Protein AF-A0A7L5ASB4-F1 (afdb_monomer_lite)

Sequence (189 aa):
MGANVTIESPGDRESCGPVPGGGRRIRAQAFPVFIPAHEILSVAHGLRSLFATYEVPFDETWNDLATLLYRPRLKDRSDTEIEDVIGGIVGGRFEVRDKRFVLRPDAEGDSGAQLEAPLVSEGHRKLGMIQVLLANGVLKDQGYLFWDEPEANLNPASIRLLAPLIADLARRGVQVFLATHSLFLLREL

Foldseek 3Di:
DDDDDDDDDDDPDDDDDD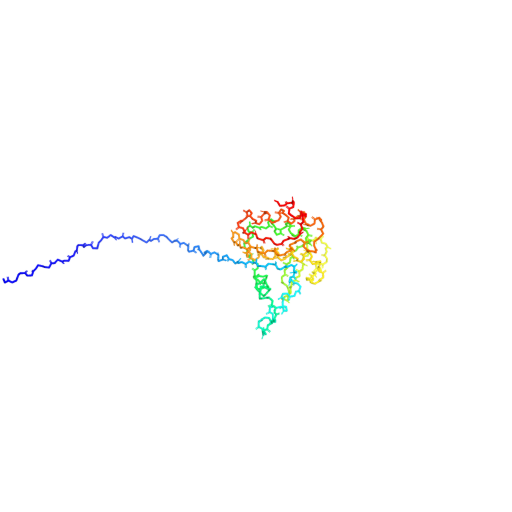DPDPPPPPPPPADAQEAAQFFCLLPLLVVLVDVVPDDDPDDCSSPVLSVLLPQDFDPDPPDCPLLVLLCVVQQAAWDADPNHIWGQGPDDPPPSDIHTPVRGQRLSSLSNSVSSNVRSCSLAQEYEYEYEANVPSDDPVVLLVVLVSVVVSVVSHYHYHYHHPDPSNVVND

pLDDT: mean 79.98, std 19.8, range [31.77, 96.19]

Structure (mmCIF, N/CA/C/O backbone):
data_AF-A0A7L5ASB4-F1
#
_entry.id   AF-A0A7L5ASB4-F1
#
loop_
_atom_site.group_PDB
_atom_site.id
_atom_site.type_symbol
_atom_site.label_atom_id
_atom_site.label_alt_id
_atom_site.label_comp_id
_atom_site.label_asym_id
_atom_site.label_entity_id
_atom_site.label_seq_id
_atom_site.pdbx_PDB_ins_code
_atom_site.Cartn_x
_atom_site.Cartn_y
_atom_site.Cartn_z
_atom_site.occupancy
_atom_site.B_iso_or_equiv
_atom_site.auth_seq_id
_atom_site.auth_comp_id
_atom_site.auth_asym_id
_atom_site.auth_atom_id
_atom_site.pdbx_PDB_model_num
ATOM 1 N N . MET A 1 1 ? -52.201 -68.444 -22.100 1.00 38.72 1 MET A N 1
ATOM 2 C CA . MET A 1 1 ? -51.475 -68.187 -23.364 1.00 38.72 1 MET A CA 1
ATOM 3 C C . MET A 1 1 ? -51.486 -66.684 -23.587 1.00 38.72 1 MET A C 1
ATOM 5 O O . MET A 1 1 ? -52.553 -66.098 -23.497 1.00 38.72 1 MET A O 1
ATOM 9 N N . GLY A 1 2 ? -50.299 -66.077 -23.664 1.00 36.78 2 GLY A N 1
ATOM 10 C CA . GLY A 1 2 ? -50.053 -64.660 -23.367 1.00 36.78 2 GLY A CA 1
ATOM 11 C C . GLY A 1 2 ? -50.748 -63.659 -24.290 1.00 36.78 2 GLY A C 1
ATOM 12 O O . GLY A 1 2 ? -50.682 -63.781 -25.509 1.00 36.78 2 GLY A O 1
ATOM 13 N N . ALA A 1 3 ? -51.359 -62.646 -23.675 1.00 36.06 3 ALA A N 1
ATOM 14 C CA . ALA A 1 3 ? -51.776 -61.409 -24.316 1.00 36.06 3 ALA A CA 1
ATOM 15 C C . ALA A 1 3 ? -50.771 -60.316 -23.917 1.00 36.06 3 ALA A C 1
ATOM 17 O O . ALA A 1 3 ? -50.638 -59.998 -22.737 1.00 36.06 3 ALA A O 1
ATOM 18 N N . ASN A 1 4 ? -50.038 -59.789 -24.900 1.00 33.84 4 ASN A N 1
ATOM 19 C CA . ASN A 1 4 ? -49.170 -58.624 -24.739 1.00 33.84 4 ASN A CA 1
ATOM 20 C C . ASN A 1 4 ? -50.034 -57.369 -24.568 1.00 33.84 4 ASN A C 1
ATOM 22 O O . ASN A 1 4 ? -50.782 -57.009 -25.476 1.00 33.84 4 ASN A O 1
ATOM 26 N N . VAL A 1 5 ? -49.899 -56.699 -23.425 1.00 36.84 5 VAL A N 1
ATOM 27 C CA . VAL A 1 5 ? -50.416 -55.347 -23.186 1.00 36.84 5 VAL A CA 1
ATOM 28 C C . VAL A 1 5 ? -49.215 -54.416 -23.063 1.00 36.84 5 VAL A C 1
ATOM 30 O O . VAL A 1 5 ? -48.433 -54.508 -22.121 1.00 36.84 5 VAL A O 1
ATOM 33 N N . THR A 1 6 ? -49.063 -53.551 -24.062 1.00 34.59 6 THR A N 1
ATOM 34 C CA . THR A 1 6 ? -48.090 -52.459 -24.111 1.00 34.59 6 THR A CA 1
ATOM 35 C C . THR A 1 6 ? -48.553 -51.328 -23.194 1.00 34.59 6 THR A C 1
ATOM 37 O O . THR A 1 6 ? -49.675 -50.845 -23.337 1.00 34.59 6 THR A O 1
ATOM 40 N N . ILE A 1 7 ? -47.690 -50.892 -22.276 1.00 34.72 7 ILE A N 1
ATOM 41 C CA . ILE A 1 7 ? -47.851 -49.655 -21.504 1.00 34.72 7 ILE A CA 1
ATOM 42 C C . ILE A 1 7 ? -46.594 -48.818 -21.732 1.00 34.72 7 ILE A C 1
ATOM 44 O O . ILE A 1 7 ? -45.537 -49.197 -21.242 1.00 34.72 7 ILE A O 1
ATOM 48 N N . GLU A 1 8 ? -46.716 -47.685 -22.427 1.00 34.19 8 GLU A N 1
ATOM 49 C CA . GLU A 1 8 ? -45.805 -46.544 -22.275 1.00 34.19 8 GLU A CA 1
ATOM 50 C C . GLU A 1 8 ? -46.591 -45.223 -22.319 1.00 34.19 8 GLU A C 1
ATOM 52 O O . GLU A 1 8 ? -47.621 -45.098 -22.982 1.00 34.19 8 GLU A O 1
ATOM 57 N N . SER A 1 9 ? -46.108 -44.300 -21.488 1.00 35.00 9 SER A N 1
ATOM 58 C CA . SER A 1 9 ? -46.780 -43.160 -20.858 1.00 35.00 9 SER A CA 1
ATOM 59 C C . SER A 1 9 ? -47.123 -41.972 -21.773 1.00 35.00 9 SER A C 1
ATOM 61 O O . SER A 1 9 ? -46.566 -41.833 -22.861 1.00 35.00 9 SER A O 1
ATOM 63 N N . PRO A 1 10 ? -48.014 -41.066 -21.318 1.00 35.62 10 PRO A N 1
ATOM 64 C CA . PRO A 1 10 ? -48.526 -39.968 -22.120 1.00 35.62 10 PRO A CA 1
ATOM 65 C C . PRO A 1 10 ? -47.626 -38.723 -22.092 1.00 35.62 10 PRO A C 1
ATOM 67 O O . PRO A 1 10 ? -47.328 -38.186 -21.032 1.00 35.62 10 PRO A O 1
ATOM 70 N N . GLY A 1 11 ? -47.339 -38.207 -23.290 1.00 34.75 11 GLY A N 1
ATOM 71 C CA . GLY A 1 11 ? -47.614 -36.809 -23.635 1.00 34.75 11 GLY A CA 1
ATOM 72 C C . GLY A 1 11 ? -46.624 -35.736 -23.181 1.00 34.75 11 GLY A C 1
ATOM 73 O O . GLY A 1 11 ? -46.952 -34.925 -22.322 1.00 34.75 11 GLY A O 1
ATOM 74 N N . ASP A 1 12 ? -45.503 -35.612 -23.892 1.00 37.12 12 ASP A N 1
ATOM 75 C CA . ASP A 1 12 ? -44.717 -34.375 -23.960 1.00 37.12 12 ASP A CA 1
ATOM 76 C C . ASP A 1 12 ? -45.488 -33.289 -24.725 1.00 37.12 12 ASP A C 1
ATOM 78 O O . ASP A 1 12 ? -45.449 -33.263 -25.958 1.00 37.12 12 ASP A O 1
ATOM 82 N N . ARG A 1 13 ? -46.174 -32.377 -24.021 1.00 41.66 13 ARG A N 1
ATOM 83 C CA . ARG A 1 13 ? -46.520 -31.030 -24.523 1.00 41.66 13 ARG A CA 1
ATOM 84 C C . ARG A 1 13 ? -46.688 -30.027 -23.381 1.00 41.66 13 ARG A C 1
ATOM 86 O O . ARG A 1 13 ? -47.808 -29.678 -23.037 1.00 41.66 13 ARG A O 1
ATOM 93 N N . GLU A 1 14 ? -45.582 -29.467 -22.901 1.00 36.84 14 GLU A N 1
ATOM 94 C CA . GLU A 1 14 ? -45.576 -28.088 -22.402 1.00 36.84 14 GLU A CA 1
ATOM 95 C C . GLU A 1 14 ? -44.374 -27.338 -22.984 1.00 36.84 14 GLU A C 1
ATOM 97 O O . GLU A 1 14 ? -43.208 -27.622 -22.720 1.00 36.84 14 GLU A O 1
ATOM 102 N N . SER A 1 15 ? -44.692 -26.386 -23.857 1.00 32.53 15 SER A N 1
ATOM 103 C CA . SER A 1 15 ? -43.774 -25.442 -24.472 1.00 32.53 15 SER A CA 1
ATOM 104 C C . SER A 1 15 ? -43.293 -24.424 -23.436 1.00 32.53 15 SER A C 1
ATOM 106 O O . SER A 1 15 ? -44.026 -23.494 -23.097 1.00 32.53 15 SER A O 1
ATOM 108 N N . CYS A 1 16 ? -42.056 -24.558 -22.962 1.00 31.77 16 CYS A N 1
ATOM 109 C CA . CYS A 1 16 ? -41.395 -23.493 -22.213 1.00 31.77 16 CYS A CA 1
ATOM 110 C C . CYS A 1 16 ? -40.742 -22.522 -23.211 1.00 31.77 16 CYS A C 1
ATOM 112 O O . CYS A 1 16 ? -39.847 -22.901 -23.968 1.00 31.77 16 CYS A O 1
ATOM 114 N N . GLY A 1 17 ? -41.256 -21.290 -23.270 1.00 37.25 17 GLY A N 1
ATOM 115 C CA . GLY A 1 17 ? -40.737 -20.215 -24.118 1.00 37.25 17 GLY A CA 1
ATOM 116 C C . GLY A 1 17 ? -39.303 -19.794 -23.754 1.00 37.25 17 GLY A C 1
ATOM 117 O O . GLY A 1 17 ? -38.757 -20.233 -22.741 1.00 37.25 17 GLY A O 1
ATOM 118 N N . PRO A 1 18 ? -38.663 -18.943 -24.576 1.00 37.53 18 PRO A N 1
ATOM 119 C CA . PRO A 1 18 ? -37.270 -18.563 -24.381 1.00 37.53 18 PRO A CA 1
ATOM 120 C C . PRO A 1 18 ? -37.089 -17.834 -23.045 1.00 37.53 18 PRO A C 1
ATOM 122 O O . PRO A 1 18 ? -37.732 -16.820 -22.774 1.00 37.53 18 PRO A O 1
ATOM 125 N N . VAL A 1 19 ? -36.190 -18.366 -22.217 1.00 54.09 19 VAL A N 1
ATOM 126 C CA . VAL A 1 19 ? -35.768 -17.762 -20.950 1.00 54.09 19 VAL A CA 1
ATOM 127 C C . VAL A 1 19 ? -35.160 -16.386 -21.258 1.00 54.09 19 VAL A C 1
ATOM 129 O O . VAL A 1 19 ? -34.220 -16.316 -22.057 1.00 54.09 19 VAL A O 1
ATOM 132 N N . PRO A 1 20 ? -35.665 -15.279 -20.679 1.00 40.28 20 PRO A N 1
ATOM 133 C CA . PRO A 1 20 ? -35.101 -13.963 -20.935 1.00 40.28 20 PRO A CA 1
ATOM 134 C C . PRO A 1 20 ? -33.662 -13.924 -20.419 1.00 40.28 20 PRO A C 1
ATOM 136 O O . PRO A 1 20 ? -33.365 -14.407 -19.325 1.00 40.28 20 PRO A O 1
ATOM 139 N N . GLY A 1 21 ? -32.772 -13.383 -21.255 1.00 45.53 21 GLY A N 1
ATOM 140 C CA . GLY A 1 21 ? -31.324 -13.383 -21.087 1.00 45.53 21 GLY A CA 1
ATOM 141 C C . GLY A 1 21 ? -30.871 -12.954 -19.696 1.00 45.53 21 GLY A C 1
ATOM 142 O O . GLY A 1 21 ? -30.723 -11.768 -19.406 1.00 45.53 21 GLY A O 1
ATOM 143 N N . GLY A 1 22 ? -30.579 -13.944 -18.856 1.00 36.03 22 GLY A N 1
ATOM 144 C CA . GLY A 1 22 ? -29.777 -13.771 -17.661 1.00 36.03 22 GLY A CA 1
ATOM 145 C C . GLY A 1 22 ? -28.355 -13.461 -18.096 1.00 36.03 22 GLY A C 1
ATOM 146 O O . GLY A 1 22 ? -27.584 -14.370 -18.404 1.00 36.03 22 GLY A O 1
ATOM 147 N N . GLY A 1 23 ? -28.011 -12.172 -18.147 1.00 37.47 23 GLY A N 1
ATOM 148 C CA . GLY A 1 23 ? -26.624 -11.740 -18.225 1.00 37.47 23 GLY A CA 1
ATOM 149 C C . GLY A 1 23 ? -25.850 -12.491 -17.151 1.00 37.47 23 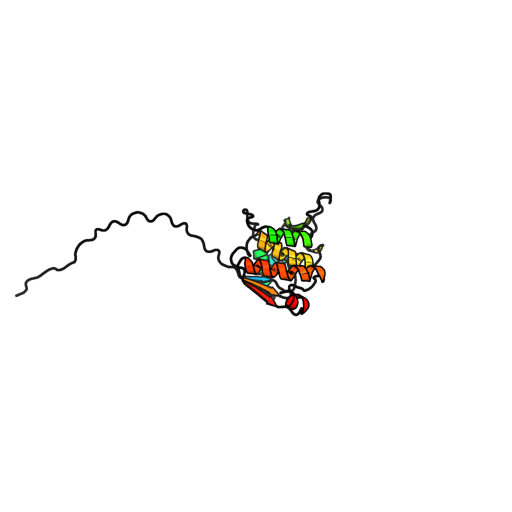GLY A C 1
ATOM 150 O O . GLY A 1 23 ? -26.132 -12.351 -15.961 1.00 37.47 23 GLY A O 1
ATOM 151 N N . ARG A 1 24 ? -24.925 -13.353 -17.579 1.00 35.75 24 ARG A N 1
ATOM 152 C CA . ARG A 1 24 ? -24.021 -14.080 -16.695 1.00 35.75 24 ARG A CA 1
ATOM 153 C C . ARG A 1 24 ? -23.236 -13.012 -15.939 1.00 35.75 24 ARG A C 1
ATOM 155 O O . ARG A 1 24 ? -22.250 -12.503 -16.460 1.00 35.75 24 ARG A O 1
ATOM 162 N N . ARG A 1 25 ? -23.700 -12.616 -14.745 1.00 42.22 25 ARG A N 1
ATOM 163 C CA . ARG A 1 25 ? -22.887 -11.856 -13.794 1.00 42.22 25 ARG A CA 1
ATOM 164 C C . ARG A 1 25 ? -21.687 -12.751 -13.540 1.00 42.22 25 ARG A C 1
ATOM 166 O O . ARG A 1 25 ? -21.790 -13.736 -12.812 1.00 42.22 25 ARG A O 1
ATOM 173 N N . ILE A 1 26 ? -20.586 -12.470 -14.227 1.00 43.53 26 ILE A N 1
ATOM 174 C CA . ILE A 1 26 ? -19.292 -13.038 -13.896 1.00 43.53 26 ILE A CA 1
ATOM 175 C C . ILE A 1 2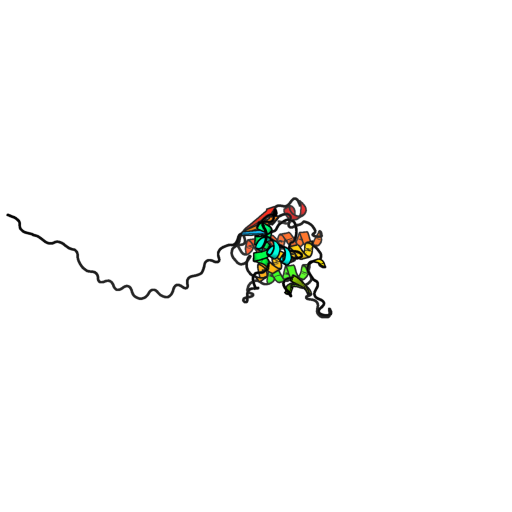6 ? -19.097 -12.597 -12.452 1.00 43.53 26 ILE A C 1
ATOM 177 O O . ILE A 1 26 ? -18.923 -11.408 -12.198 1.00 43.53 26 ILE A O 1
ATOM 181 N N . ARG A 1 27 ? -19.258 -13.518 -11.493 1.00 41.56 27 ARG A N 1
ATOM 182 C CA . ARG A 1 27 ? -18.792 -13.263 -10.134 1.00 41.56 27 ARG A CA 1
ATOM 183 C C . ARG A 1 27 ? -17.327 -12.902 -10.311 1.00 41.56 27 ARG A C 1
ATOM 185 O O . ARG A 1 27 ? -16.565 -13.754 -10.770 1.00 41.56 27 ARG A O 1
ATOM 192 N N . ALA A 1 28 ? -16.971 -11.643 -10.063 1.00 52.19 28 ALA A N 1
ATOM 193 C CA . ALA A 1 28 ? -15.575 -11.267 -9.967 1.00 52.19 28 ALA A CA 1
ATOM 194 C C . ALA A 1 28 ? -14.969 -12.251 -8.963 1.00 52.19 28 ALA A C 1
ATOM 196 O O . ALA A 1 28 ? -15.471 -12.380 -7.846 1.00 52.19 28 ALA A O 1
ATOM 197 N N . GLN A 1 29 ? -14.017 -13.069 -9.410 1.00 56.47 29 GLN A N 1
ATOM 198 C CA . GLN A 1 29 ? -13.325 -13.964 -8.495 1.00 56.47 29 GLN A CA 1
ATOM 199 C C . GLN A 1 29 ? -12.664 -13.065 -7.451 1.00 56.47 29 GLN A C 1
ATOM 201 O O . GLN A 1 29 ? -11.894 -12.180 -7.816 1.00 56.47 29 GLN A O 1
ATOM 206 N N . ALA A 1 30 ? -13.028 -13.229 -6.179 1.00 62.28 30 ALA A N 1
ATOM 207 C CA . ALA A 1 30 ? -12.399 -12.485 -5.101 1.00 62.28 30 ALA A CA 1
ATOM 208 C C . ALA A 1 30 ? -10.929 -12.917 -5.037 1.00 62.28 30 ALA A C 1
ATOM 210 O O . ALA A 1 30 ? -10.641 -14.091 -4.797 1.00 62.28 30 ALA A O 1
ATOM 211 N N . PHE A 1 31 ? -10.007 -11.991 -5.300 1.00 72.12 31 PHE A N 1
ATOM 212 C CA . PHE A 1 31 ? -8.576 -12.254 -5.188 1.00 72.12 31 PHE A CA 1
ATOM 213 C C . PHE A 1 31 ? -8.136 -11.915 -3.762 1.00 72.12 31 PHE A C 1
ATOM 215 O O . PHE A 1 31 ? -8.380 -10.787 -3.322 1.00 72.12 31 PHE A O 1
ATOM 222 N N . PRO A 1 32 ? -7.516 -12.848 -3.019 1.00 88.81 32 PRO A N 1
ATOM 223 C CA . PRO A 1 32 ? -6.819 -12.471 -1.804 1.00 88.81 32 PRO A CA 1
ATOM 224 C C . PRO A 1 32 ? -5.618 -11.603 -2.184 1.00 88.81 32 PRO A C 1
ATOM 226 O O . PRO A 1 32 ? -4.851 -11.940 -3.084 1.00 88.81 32 PRO A O 1
ATOM 229 N N . VAL A 1 33 ? -5.477 -10.470 -1.509 1.00 93.00 33 VAL A N 1
ATOM 230 C CA . VAL A 1 33 ? -4.339 -9.567 -1.647 1.00 93.00 33 VAL A CA 1
ATOM 231 C C . VAL A 1 33 ? -3.570 -9.611 -0.346 1.00 93.00 33 VAL A C 1
ATOM 233 O O . VAL A 1 33 ? -4.119 -9.271 0.699 1.00 93.00 33 VAL A O 1
ATOM 236 N N . PHE A 1 34 ? -2.310 -10.021 -0.411 1.00 94.62 34 PHE A N 1
ATOM 237 C CA . PHE A 1 34 ? -1.382 -9.898 0.702 1.00 94.62 34 PHE A CA 1
ATOM 238 C C . PHE A 1 34 ? -0.462 -8.703 0.462 1.00 94.62 34 PHE A C 1
ATOM 240 O O . PHE A 1 34 ? 0.154 -8.596 -0.599 1.00 94.62 34 PHE A O 1
ATOM 247 N N . ILE A 1 35 ? -0.397 -7.796 1.433 1.00 94.75 35 ILE A N 1
ATOM 248 C CA . ILE A 1 35 ? 0.523 -6.664 1.453 1.00 94.75 35 ILE A CA 1
ATOM 249 C C . ILE A 1 35 ? 1.526 -6.902 2.586 1.00 94.75 35 ILE A C 1
ATOM 251 O O . ILE A 1 35 ? 1.109 -6.885 3.747 1.00 94.75 35 ILE A O 1
ATOM 255 N N . PRO A 1 36 ? 2.816 -7.122 2.269 1.00 94.38 36 PRO A N 1
ATOM 256 C CA . PRO A 1 36 ? 3.845 -7.324 3.279 1.00 94.38 36 PRO A CA 1
ATOM 257 C C . PRO A 1 36 ? 4.169 -6.017 4.014 1.00 94.38 36 PRO A C 1
ATOM 259 O O . PRO A 1 36 ? 3.835 -4.923 3.549 1.00 94.38 36 PRO A O 1
ATOM 262 N N . ALA A 1 37 ? 4.908 -6.129 5.121 1.00 92.81 37 ALA A N 1
ATOM 263 C CA . ALA A 1 37 ? 5.376 -4.978 5.892 1.00 92.81 37 ALA A CA 1
ATOM 264 C C . ALA A 1 37 ? 6.181 -3.971 5.049 1.00 92.81 37 ALA A C 1
ATOM 266 O O . ALA A 1 37 ? 6.128 -2.772 5.310 1.00 92.81 37 ALA A O 1
ATOM 267 N N . HIS A 1 38 ? 6.900 -4.421 4.016 1.00 93.19 38 HIS A N 1
ATOM 268 C CA . HIS A 1 38 ? 7.632 -3.547 3.097 1.00 93.19 38 HIS A CA 1
ATOM 269 C C . HIS A 1 38 ? 6.815 -3.206 1.851 1.00 93.19 38 HIS A C 1
ATOM 271 O O . HIS A 1 38 ? 6.108 -4.037 1.290 1.00 93.19 38 HIS A O 1
ATOM 277 N N . GLU A 1 39 ? 6.950 -1.975 1.364 1.00 94.12 39 GLU A N 1
ATOM 278 C CA . GLU A 1 39 ? 6.403 -1.630 0.052 1.00 94.12 39 GLU A CA 1
ATOM 279 C C . GLU A 1 39 ? 7.173 -2.315 -1.078 1.00 94.12 39 GLU A C 1
ATOM 281 O O . GLU A 1 39 ? 8.379 -2.538 -0.969 1.00 94.12 39 GLU A O 1
ATOM 286 N N . ILE A 1 40 ? 6.492 -2.573 -2.197 1.00 96.00 40 ILE A N 1
ATOM 287 C CA . ILE A 1 40 ? 7.139 -3.164 -3.372 1.00 96.00 40 ILE A CA 1
ATOM 288 C C . ILE A 1 40 ? 7.047 -2.308 -4.637 1.00 96.00 40 ILE A C 1
ATOM 290 O O . ILE A 1 40 ? 7.570 -2.723 -5.665 1.00 96.00 40 ILE A O 1
ATOM 294 N N . LEU A 1 41 ? 6.432 -1.119 -4.618 1.00 96.19 41 LEU A N 1
ATOM 295 C CA . LEU A 1 41 ? 6.313 -0.264 -5.814 1.00 96.19 41 LEU A CA 1
ATOM 296 C C . LEU A 1 41 ? 7.680 0.082 -6.413 1.00 96.19 41 LEU A C 1
ATOM 298 O O . LEU A 1 41 ? 7.821 0.161 -7.634 1.00 96.19 41 LEU A O 1
ATOM 302 N N . SER A 1 42 ? 8.688 0.270 -5.562 1.00 95.25 42 SER A N 1
ATOM 303 C CA . SER A 1 42 ? 10.057 0.589 -5.978 1.00 95.25 42 SER A CA 1
ATOM 304 C C . SER A 1 42 ? 10.763 -0.565 -6.709 1.00 95.25 42 SER A C 1
ATOM 306 O O . SER A 1 42 ? 11.607 -0.318 -7.573 1.00 95.25 42 SER A O 1
ATOM 308 N N . VAL A 1 43 ? 10.395 -1.817 -6.411 1.00 94.75 43 VAL A N 1
ATOM 309 C CA . VAL A 1 43 ? 11.088 -3.030 -6.886 1.00 94.75 43 VAL A CA 1
ATOM 310 C C . VAL A 1 43 ? 10.230 -3.944 -7.764 1.00 94.75 43 VAL A C 1
ATOM 312 O O . VAL A 1 43 ? 10.773 -4.827 -8.431 1.00 94.75 43 VAL A O 1
ATOM 315 N N . ALA A 1 44 ? 8.913 -3.728 -7.831 1.00 94.56 44 ALA A N 1
ATOM 316 C CA . ALA A 1 44 ? 7.944 -4.651 -8.428 1.00 94.56 44 ALA A CA 1
ATOM 317 C C . ALA A 1 44 ? 8.272 -5.020 -9.883 1.00 94.56 44 ALA A C 1
ATOM 319 O O . ALA A 1 44 ? 8.046 -6.160 -10.292 1.00 94.56 44 ALA A O 1
ATOM 320 N N . HIS A 1 45 ? 8.833 -4.093 -10.672 1.00 93.94 45 HIS A N 1
ATOM 321 C CA . HIS A 1 45 ? 9.230 -4.385 -12.052 1.00 93.94 45 HIS A CA 1
ATOM 322 C C . HIS A 1 45 ? 10.319 -5.463 -12.121 1.00 93.94 45 HIS A C 1
ATOM 324 O O . HIS A 1 45 ? 10.203 -6.437 -12.873 1.00 93.94 45 HIS A O 1
ATOM 330 N N . GLY A 1 46 ? 11.387 -5.262 -11.344 1.00 92.12 46 GLY A N 1
ATOM 331 C CA . GLY A 1 46 ? 12.516 -6.180 -11.280 1.00 92.12 46 GLY A CA 1
ATOM 332 C C . GLY A 1 46 ? 12.087 -7.507 -10.673 1.00 92.12 46 GLY A C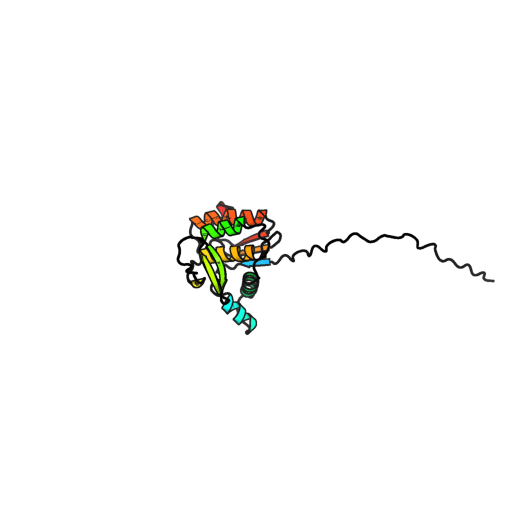 1
ATOM 333 O O . GLY A 1 46 ? 12.398 -8.556 -11.226 1.00 92.12 46 GLY A O 1
ATOM 334 N N . LEU A 1 47 ? 11.279 -7.451 -9.613 1.00 91.94 47 LEU A N 1
ATOM 335 C CA . LEU A 1 47 ? 10.781 -8.626 -8.916 1.00 91.94 47 LEU A CA 1
ATOM 336 C C . LEU A 1 47 ? 9.991 -9.558 -9.844 1.00 91.94 47 LEU A C 1
ATOM 338 O O . LEU A 1 47 ? 10.324 -10.735 -9.951 1.00 91.94 47 LEU A O 1
ATOM 342 N N . ARG A 1 48 ? 9.029 -9.026 -10.613 1.00 92.19 48 ARG A N 1
ATOM 343 C CA . ARG A 1 48 ? 8.283 -9.824 -11.606 1.00 92.19 48 ARG A CA 1
ATOM 344 C C . ARG A 1 48 ? 9.187 -10.449 -12.659 1.00 92.19 48 ARG A C 1
ATOM 346 O O . ARG A 1 48 ? 8.935 -11.562 -13.103 1.00 92.19 48 ARG A O 1
ATOM 353 N N . SER A 1 49 ? 10.221 -9.724 -13.079 1.00 91.25 49 SER A N 1
ATOM 354 C CA . SER A 1 49 ? 11.169 -10.218 -14.082 1.00 91.25 49 SER A CA 1
ATOM 355 C C . SER A 1 49 ? 12.019 -11.368 -13.531 1.00 91.25 49 SER A C 1
ATOM 357 O O . SER A 1 49 ? 12.278 -12.334 -14.247 1.00 91.25 49 SER A O 1
ATOM 359 N N . LEU A 1 50 ? 12.410 -11.287 -12.254 1.00 92.94 50 LEU A N 1
ATOM 360 C CA . LEU A 1 50 ? 13.147 -12.341 -11.558 1.00 92.94 50 LEU A CA 1
ATOM 361 C C . LEU A 1 50 ? 12.294 -13.600 -11.395 1.00 92.94 50 LEU A C 1
ATOM 363 O O . LEU A 1 50 ? 12.707 -14.650 -11.877 1.00 92.94 50 LEU A O 1
ATOM 367 N N . PHE A 1 51 ? 11.092 -13.484 -10.822 1.00 92.75 51 PHE A N 1
ATOM 368 C CA . PHE A 1 51 ? 10.181 -14.623 -10.641 1.00 92.75 51 PHE A CA 1
ATOM 369 C C . PHE A 1 51 ? 9.747 -15.276 -11.959 1.00 92.75 51 PHE A C 1
ATOM 371 O O . PHE A 1 51 ? 9.491 -16.473 -11.998 1.00 92.75 51 PHE A O 1
ATOM 378 N N . ALA A 1 52 ? 9.672 -14.515 -13.056 1.00 90.06 52 ALA A N 1
ATOM 379 C CA . ALA A 1 52 ? 9.338 -15.073 -14.366 1.00 90.06 52 ALA A CA 1
ATOM 380 C C . ALA A 1 52 ? 10.477 -15.896 -14.995 1.00 90.06 52 ALA A C 1
ATOM 382 O O . ALA A 1 52 ? 10.225 -16.662 -15.924 1.00 90.06 52 ALA A O 1
ATOM 383 N N . THR A 1 53 ? 11.719 -15.710 -14.539 1.00 92.06 53 THR A N 1
ATOM 384 C CA . THR A 1 53 ? 12.913 -16.280 -15.189 1.00 92.06 53 THR A CA 1
ATOM 385 C C . THR A 1 53 ? 13.622 -17.311 -14.316 1.00 92.06 53 THR A C 1
ATOM 387 O O . THR A 1 53 ? 14.203 -18.258 -14.841 1.00 92.06 53 THR A O 1
ATOM 390 N N . TYR A 1 54 ? 13.593 -17.132 -12.997 1.00 91.38 54 TYR A N 1
ATOM 391 C CA . TYR A 1 54 ? 14.389 -17.897 -12.047 1.00 91.38 54 TYR A CA 1
ATOM 392 C C . TYR A 1 54 ? 13.529 -18.419 -10.900 1.00 91.38 54 TYR A C 1
ATOM 394 O O . TYR A 1 54 ? 12.550 -17.791 -10.502 1.00 91.38 54 TYR A O 1
ATOM 402 N N . GLU A 1 55 ? 13.963 -19.532 -10.316 1.00 88.75 55 GLU A N 1
ATOM 403 C CA . GLU A 1 55 ? 13.521 -19.940 -8.988 1.00 88.75 55 GLU A CA 1
ATOM 404 C C . GLU A 1 55 ? 14.214 -19.035 -7.963 1.00 88.75 55 GLU A C 1
ATOM 406 O O . GLU A 1 55 ? 15.441 -19.039 -7.832 1.00 88.75 55 GLU A O 1
ATOM 411 N N . VAL A 1 56 ? 13.431 -18.194 -7.291 1.00 90.25 56 VAL A N 1
ATOM 412 C CA . VAL A 1 56 ? 13.935 -17.237 -6.305 1.00 90.25 56 VAL A CA 1
ATOM 413 C C . VAL A 1 56 ? 13.545 -17.741 -4.915 1.00 90.25 56 VAL A C 1
ATOM 415 O O . VAL A 1 56 ? 12.367 -18.016 -4.703 1.00 90.25 56 VAL A O 1
ATOM 418 N N . PRO A 1 57 ? 14.473 -17.822 -3.943 1.00 89.12 57 PRO A N 1
ATOM 419 C CA . PRO A 1 57 ? 14.159 -18.190 -2.561 1.00 89.12 57 PRO A CA 1
ATOM 420 C C . PRO A 1 57 ? 13.538 -16.998 -1.809 1.00 89.12 57 PRO A C 1
ATOM 422 O O . PRO A 1 57 ? 14.048 -16.555 -0.782 1.00 89.12 57 PRO A O 1
ATOM 425 N N . PHE A 1 58 ? 12.478 -16.426 -2.373 1.00 85.31 58 PHE A N 1
ATOM 426 C CA . PHE A 1 58 ? 11.708 -15.320 -1.817 1.00 85.31 58 PHE A CA 1
ATOM 427 C C . PHE A 1 58 ? 10.246 -15.732 -1.685 1.00 85.31 58 PHE A C 1
ATOM 429 O O . PHE A 1 58 ? 9.792 -16.666 -2.338 1.00 85.31 58 PHE A O 1
ATOM 436 N N . ASP A 1 59 ? 9.509 -15.004 -0.854 1.00 89.88 59 ASP A N 1
ATOM 437 C CA . ASP A 1 59 ? 8.080 -15.227 -0.680 1.00 89.88 59 ASP A CA 1
ATOM 438 C C . ASP A 1 59 ? 7.313 -14.946 -1.990 1.00 89.88 59 ASP A C 1
ATOM 440 O O . ASP A 1 59 ? 7.355 -13.834 -2.531 1.00 89.88 59 ASP A O 1
ATOM 444 N N . GLU A 1 60 ? 6.610 -15.961 -2.503 1.00 90.75 60 GLU A N 1
ATOM 445 C CA . GLU A 1 60 ? 5.837 -15.885 -3.750 1.00 90.75 60 GLU A CA 1
ATOM 446 C C . GLU A 1 60 ? 4.702 -14.852 -3.680 1.00 90.75 60 GLU A C 1
ATOM 448 O O . GLU A 1 60 ? 4.330 -14.274 -4.707 1.00 90.75 60 GLU A O 1
ATOM 453 N N . THR A 1 61 ? 4.215 -14.519 -2.479 1.00 91.88 61 THR A N 1
ATOM 454 C CA . THR A 1 61 ? 3.165 -13.505 -2.290 1.00 91.88 61 THR A CA 1
ATOM 455 C C . THR A 1 61 ? 3.589 -12.124 -2.786 1.00 91.88 61 THR A C 1
ATOM 457 O O . THR A 1 61 ? 2.749 -11.327 -3.213 1.00 91.88 61 THR A O 1
ATOM 460 N N . TRP A 1 62 ? 4.894 -11.829 -2.817 1.00 93.06 62 TRP A N 1
ATOM 461 C CA . TRP A 1 62 ? 5.384 -10.573 -3.377 1.00 93.06 62 TRP A CA 1
ATOM 462 C C . TRP A 1 62 ? 5.220 -10.529 -4.900 1.00 93.06 62 TRP A C 1
ATOM 464 O O . TRP A 1 62 ? 4.948 -9.465 -5.465 1.00 93.06 62 TRP A O 1
ATOM 474 N N . ASN A 1 63 ? 5.363 -11.671 -5.579 1.00 93.81 63 ASN A N 1
ATOM 475 C CA . ASN A 1 63 ? 5.112 -11.774 -7.015 1.00 93.81 63 ASN A CA 1
ATOM 476 C C . ASN A 1 63 ? 3.619 -11.649 -7.332 1.00 93.81 63 ASN A C 1
ATOM 478 O O . ASN A 1 63 ? 3.251 -10.993 -8.314 1.00 93.81 63 ASN A O 1
ATOM 482 N N . ASP A 1 64 ? 2.764 -12.232 -6.491 1.00 92.88 64 ASP A N 1
ATOM 483 C CA . ASP A 1 64 ? 1.312 -12.096 -6.600 1.00 92.88 64 ASP A CA 1
ATOM 484 C C . ASP A 1 64 ? 0.901 -10.632 -6.465 1.00 92.88 64 ASP A C 1
ATOM 486 O O . ASP A 1 64 ? 0.247 -10.084 -7.359 1.00 92.88 64 ASP A O 1
ATOM 490 N N . LEU A 1 65 ? 1.367 -9.954 -5.411 1.00 94.69 65 LEU A N 1
ATOM 491 C CA . LEU A 1 65 ? 1.115 -8.531 -5.209 1.00 94.69 65 LEU A CA 1
ATOM 492 C C . LEU A 1 65 ? 1.630 -7.702 -6.388 1.00 94.69 65 LEU A C 1
ATOM 494 O O . LEU A 1 65 ? 0.899 -6.862 -6.914 1.00 94.69 65 LEU A O 1
ATOM 498 N N . ALA A 1 66 ? 2.852 -7.958 -6.861 1.00 95.06 66 ALA A N 1
ATOM 499 C CA . ALA A 1 66 ? 3.394 -7.250 -8.013 1.00 95.06 66 ALA A CA 1
ATOM 500 C C . ALA A 1 66 ? 2.517 -7.470 -9.256 1.00 95.06 66 ALA A C 1
ATOM 502 O O . ALA A 1 66 ? 2.190 -6.521 -9.970 1.00 95.06 66 ALA A O 1
ATOM 503 N N . THR A 1 67 ? 2.079 -8.700 -9.512 1.00 93.50 67 THR A N 1
ATOM 504 C CA . THR A 1 67 ? 1.192 -9.028 -10.635 1.00 93.50 67 THR A CA 1
ATOM 505 C C . THR A 1 67 ? -0.136 -8.281 -10.545 1.00 93.50 67 THR A C 1
ATOM 507 O O . THR A 1 67 ? -0.611 -7.764 -11.561 1.00 93.50 67 THR A O 1
ATOM 510 N N . LEU A 1 68 ? -0.710 -8.163 -9.346 1.00 93.25 68 LEU A N 1
ATOM 511 C CA . LEU A 1 68 ? -1.919 -7.379 -9.102 1.00 93.25 68 LEU A CA 1
ATOM 512 C C . LEU A 1 68 ? -1.682 -5.884 -9.339 1.00 93.25 68 LEU A C 1
ATOM 514 O O . LEU A 1 68 ? -2.457 -5.268 -10.065 1.00 93.25 68 LEU A O 1
ATOM 518 N N . LEU A 1 69 ? -0.599 -5.310 -8.813 1.00 94.31 69 LEU A N 1
ATOM 519 C CA . LEU A 1 69 ? -0.264 -3.887 -8.962 1.00 94.31 69 LEU A CA 1
ATOM 520 C C . LEU A 1 69 ? -0.092 -3.460 -10.428 1.00 94.31 69 LEU A C 1
ATOM 522 O O . LEU A 1 69 ? -0.439 -2.339 -10.789 1.00 94.31 69 LEU A O 1
ATOM 526 N N . TYR A 1 70 ? 0.403 -4.349 -11.291 1.00 94.81 70 TYR A N 1
ATOM 527 C CA . TYR A 1 70 ? 0.555 -4.077 -12.726 1.00 94.81 70 TYR A CA 1
ATOM 528 C C . TYR A 1 70 ? -0.711 -4.309 -13.562 1.00 94.81 70 TYR A C 1
ATOM 530 O O . TYR A 1 70 ? -0.661 -4.138 -14.785 1.00 94.81 70 TYR A O 1
ATOM 538 N N . ARG A 1 71 ? -1.842 -4.702 -12.959 1.00 92.06 71 ARG A N 1
ATOM 539 C CA . ARG A 1 71 ? -3.107 -4.787 -13.701 1.00 92.06 71 ARG A CA 1
ATOM 540 C C . ARG A 1 71 ? -3.506 -3.401 -14.227 1.00 92.06 71 ARG A C 1
ATOM 542 O O . ARG A 1 71 ? -3.332 -2.409 -13.516 1.00 92.06 71 ARG A O 1
ATOM 549 N N . PRO A 1 72 ? -4.056 -3.311 -15.453 1.00 89.19 72 PRO A N 1
ATOM 550 C CA . PRO A 1 72 ? -4.530 -2.044 -15.991 1.00 89.19 72 PRO A CA 1
ATOM 551 C C . PRO A 1 72 ? -5.567 -1.393 -15.074 1.00 89.19 72 PRO A C 1
ATOM 553 O O . PRO A 1 72 ? -6.412 -2.076 -14.495 1.00 89.19 72 PRO A O 1
ATOM 556 N N . ARG A 1 73 ? -5.524 -0.062 -14.988 1.00 87.56 73 ARG A N 1
ATOM 557 C CA . ARG A 1 73 ? -6.557 0.721 -14.302 1.00 87.56 73 ARG A CA 1
ATOM 558 C C . ARG A 1 73 ? -7.935 0.453 -14.921 1.00 87.56 73 ARG A C 1
ATOM 560 O O . ARG A 1 73 ? -8.052 0.328 -16.143 1.00 87.56 73 ARG A O 1
ATOM 567 N N . LEU A 1 74 ? -8.978 0.398 -14.093 1.00 85.44 74 LEU A N 1
ATOM 568 C CA . LEU A 1 74 ? -10.358 0.278 -14.565 1.00 85.44 74 LEU A CA 1
ATOM 569 C C . LEU A 1 74 ? -10.802 1.548 -15.287 1.00 85.44 74 LEU A C 1
ATOM 571 O O . LEU A 1 74 ? -10.479 2.665 -14.891 1.00 85.44 74 LEU A O 1
ATOM 575 N N . LYS A 1 75 ? -11.590 1.355 -16.347 1.00 73.56 75 LYS A N 1
ATOM 576 C CA . LYS A 1 75 ? -12.170 2.450 -17.132 1.00 73.56 75 LYS A CA 1
ATOM 577 C C . LYS A 1 75 ? -13.288 3.179 -16.379 1.00 73.56 75 LYS A C 1
ATOM 579 O O . LYS A 1 75 ? -13.493 4.364 -16.616 1.00 73.56 75 LYS A O 1
ATOM 584 N N . ASP A 1 76 ? -14.000 2.471 -15.500 1.00 66.38 76 ASP A N 1
ATOM 585 C CA . ASP A 1 76 ? -15.178 2.980 -14.796 1.00 66.38 76 ASP A CA 1
ATOM 586 C C . ASP A 1 76 ? -14.822 3.393 -13.358 1.00 66.38 76 ASP A C 1
ATOM 588 O O . ASP A 1 76 ? -14.434 2.556 -12.538 1.00 66.38 76 ASP A O 1
ATOM 592 N N . ARG A 1 77 ? -14.917 4.697 -13.068 1.00 61.41 77 ARG A N 1
ATOM 593 C CA . ARG A 1 77 ? -14.442 5.354 -11.831 1.00 61.41 77 ARG A CA 1
ATOM 594 C C . ARG A 1 77 ? -15.547 5.486 -10.769 1.00 61.41 77 ARG A C 1
ATOM 596 O O . ARG A 1 77 ? -15.730 6.564 -10.219 1.00 61.41 77 ARG A O 1
ATOM 603 N N . SER A 1 78 ? -16.317 4.435 -10.487 1.00 51.22 78 SER A N 1
ATOM 604 C CA . SER A 1 78 ? -17.466 4.572 -9.567 1.00 51.22 78 SER A CA 1
ATOM 605 C C . SER A 1 78 ? -17.097 4.812 -8.093 1.00 51.22 78 SER A C 1
ATOM 607 O O . SER A 1 78 ? -17.978 5.183 -7.332 1.00 51.22 78 SER A O 1
ATOM 609 N N . ASP A 1 79 ? -15.829 4.646 -7.688 1.00 59.28 79 ASP A N 1
ATOM 610 C CA . ASP A 1 79 ? -15.405 4.662 -6.276 1.00 59.28 79 ASP A CA 1
ATOM 611 C C . ASP A 1 79 ? -14.056 5.376 -6.057 1.00 59.28 79 ASP A C 1
ATOM 613 O O . ASP A 1 79 ? -13.099 4.789 -5.554 1.00 59.28 79 ASP A O 1
ATOM 617 N N . THR A 1 80 ? -13.939 6.645 -6.466 1.00 72.75 80 THR A N 1
ATOM 618 C CA . THR A 1 80 ? -12.662 7.389 -6.372 1.00 72.75 80 THR A CA 1
ATOM 619 C C . THR A 1 80 ? -12.381 7.987 -5.001 1.00 72.75 80 THR A C 1
ATOM 621 O O . THR A 1 80 ? -11.247 8.359 -4.743 1.00 72.75 80 THR A O 1
ATOM 624 N N . GLU A 1 81 ? -13.362 8.052 -4.102 1.00 82.44 81 GLU A N 1
ATOM 625 C CA . GLU A 1 81 ? -13.235 8.790 -2.836 1.00 82.44 81 GLU A CA 1
ATOM 626 C C . GLU A 1 81 ? -12.021 8.349 -2.005 1.00 82.44 81 GLU A C 1
ATOM 628 O O . GLU A 1 81 ? -11.256 9.187 -1.535 1.00 82.44 81 GLU A O 1
ATOM 633 N N . ILE A 1 82 ? -11.791 7.037 -1.871 1.00 84.31 82 ILE A N 1
ATOM 634 C CA . ILE A 1 82 ? -10.632 6.520 -1.130 1.00 84.31 82 ILE A CA 1
ATOM 635 C C . ILE A 1 82 ? -9.321 6.800 -1.883 1.00 84.31 82 ILE A C 1
ATOM 637 O O . ILE A 1 82 ? -8.313 7.157 -1.273 1.00 84.31 82 ILE A O 1
ATOM 641 N N . GLU A 1 83 ? -9.328 6.645 -3.211 1.00 86.06 83 GLU A N 1
ATOM 642 C CA . GLU A 1 83 ? -8.170 6.948 -4.062 1.00 86.06 83 GLU A CA 1
ATOM 643 C C . GLU A 1 83 ? -7.750 8.418 -3.906 1.00 86.06 83 GLU A C 1
ATOM 645 O O . GLU A 1 83 ? -6.555 8.710 -3.813 1.00 86.06 83 GLU A O 1
ATOM 650 N N . ASP A 1 84 ? -8.736 9.314 -3.828 1.00 86.62 84 ASP A N 1
ATOM 651 C CA . ASP A 1 84 ? -8.569 10.758 -3.690 1.00 86.62 84 ASP A CA 1
ATOM 652 C C . ASP A 1 84 ? -8.087 11.132 -2.275 1.00 86.62 84 ASP A C 1
ATOM 654 O O . ASP A 1 84 ? -7.166 11.940 -2.141 1.00 86.62 84 ASP A O 1
ATOM 658 N N . VAL A 1 85 ? -8.610 10.492 -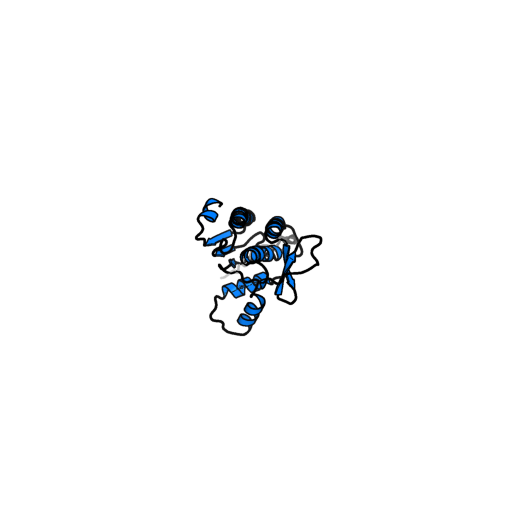1.216 1.00 87.69 85 VAL A N 1
ATOM 659 C CA . VAL A 1 85 ? -8.101 10.652 0.164 1.00 87.69 85 VAL A CA 1
ATOM 660 C C . VAL A 1 85 ? -6.630 10.250 0.250 1.00 87.69 85 VAL A C 1
ATOM 662 O O . VAL A 1 85 ? -5.809 11.013 0.763 1.00 87.69 85 VAL A O 1
ATOM 665 N N . ILE A 1 86 ? -6.272 9.081 -0.289 1.00 89.44 86 ILE A N 1
ATOM 666 C CA . ILE A 1 86 ? -4.872 8.644 -0.337 1.00 89.44 86 ILE A CA 1
ATOM 667 C C . ILE A 1 86 ? -4.040 9.616 -1.180 1.00 89.44 86 ILE A C 1
ATOM 669 O O . ILE A 1 86 ? -2.923 9.960 -0.791 1.00 89.44 86 ILE A O 1
ATOM 673 N N . GLY A 1 87 ? -4.586 10.090 -2.302 1.00 89.12 87 GLY A N 1
ATOM 674 C CA . GLY A 1 87 ? -3.935 11.065 -3.170 1.00 89.12 87 GLY A CA 1
ATOM 675 C C . GLY A 1 87 ? -3.582 12.360 -2.443 1.00 89.12 87 GLY A C 1
ATOM 676 O O . GLY A 1 87 ? -2.457 12.836 -2.573 1.00 89.12 87 GLY A O 1
ATOM 677 N N . GLY A 1 88 ? -4.476 12.864 -1.591 1.00 88.31 88 GLY A N 1
ATOM 678 C CA . GLY A 1 88 ? -4.218 14.031 -0.746 1.00 88.31 88 GLY A CA 1
ATOM 679 C C . GLY A 1 88 ? -3.104 13.821 0.287 1.00 88.31 88 GLY A C 1
ATOM 680 O O . GLY A 1 88 ? -2.359 14.754 0.573 1.00 88.31 88 GLY A O 1
ATOM 681 N N . ILE A 1 89 ? -2.945 12.601 0.816 1.00 88.44 89 ILE A N 1
ATOM 682 C CA . ILE A 1 89 ? -1.876 12.265 1.777 1.00 88.44 89 ILE A CA 1
ATOM 683 C C . ILE A 1 89 ? -0.527 12.129 1.067 1.00 88.44 89 ILE A C 1
ATOM 685 O O . ILE A 1 89 ? 0.487 12.644 1.532 1.00 88.44 89 ILE A O 1
ATOM 689 N N . VAL A 1 90 ? -0.515 11.410 -0.055 1.00 89.56 90 VAL A N 1
ATOM 690 C CA . VAL A 1 90 ? 0.694 11.118 -0.835 1.00 89.56 90 VAL A CA 1
ATOM 691 C C . VAL A 1 90 ? 1.153 12.340 -1.642 1.00 89.56 90 VAL A C 1
ATOM 693 O O . VAL A 1 90 ? 2.335 12.446 -1.974 1.00 89.56 90 VAL A O 1
ATOM 696 N N . GLY A 1 91 ? 0.239 13.265 -1.943 1.00 89.25 91 GLY A N 1
ATOM 697 C CA . GLY A 1 91 ? 0.468 14.435 -2.792 1.00 89.25 91 GLY A CA 1
ATOM 698 C C . GLY A 1 91 ? 0.297 14.157 -4.290 1.00 89.25 91 GLY A C 1
ATOM 699 O O . GLY A 1 91 ? 0.818 14.911 -5.112 1.00 89.25 91 GLY A O 1
ATOM 700 N N . GLY A 1 92 ? -0.390 13.076 -4.669 1.00 91.44 92 GLY A N 1
ATOM 701 C CA . GLY A 1 92 ? -0.590 12.703 -6.068 1.00 91.44 92 GLY A CA 1
ATOM 702 C C . GLY A 1 92 ? -1.071 11.269 -6.288 1.00 91.44 92 GLY A C 1
ATOM 703 O O . GLY A 1 92 ? -1.498 10.572 -5.363 1.00 91.44 92 GLY A O 1
ATOM 704 N N . ARG A 1 93 ? -0.968 10.800 -7.537 1.00 91.88 93 ARG A N 1
ATOM 705 C CA . ARG A 1 93 ? -1.363 9.442 -7.944 1.00 91.88 93 ARG A CA 1
ATOM 706 C C . ARG A 1 93 ? -0.202 8.637 -8.508 1.00 91.88 93 ARG A C 1
ATOM 708 O O . ARG A 1 93 ? 0.561 9.133 -9.334 1.00 91.88 93 ARG A O 1
ATOM 715 N N . PHE A 1 94 ? -0.106 7.374 -8.108 1.00 93.50 94 PHE A N 1
ATOM 716 C CA . PHE A 1 94 ? 0.819 6.426 -8.714 1.00 93.50 94 PHE A CA 1
ATOM 717 C C . PHE A 1 94 ? 0.293 5.917 -10.060 1.00 93.50 94 PHE A C 1
ATOM 719 O O . PHE A 1 94 ? -0.861 5.494 -10.203 1.00 93.50 94 PHE A O 1
ATOM 726 N N . GLU A 1 95 ? 1.175 5.941 -11.053 1.00 92.56 95 GLU A N 1
ATOM 727 C CA . GLU A 1 95 ? 0.947 5.473 -12.417 1.00 92.56 95 GLU A CA 1
ATOM 728 C C . GLU A 1 95 ? 2.141 4.632 -12.878 1.00 92.56 95 GLU A C 1
ATOM 730 O O . GLU A 1 95 ? 3.248 4.754 -12.353 1.00 92.56 95 GLU A O 1
ATOM 735 N N . VAL A 1 96 ? 1.927 3.765 -13.868 1.00 93.31 96 VAL A N 1
ATOM 736 C CA . VAL A 1 96 ? 3.019 3.011 -14.489 1.00 93.31 96 VAL A CA 1
ATOM 737 C C . VAL A 1 96 ? 3.522 3.777 -15.707 1.00 93.31 96 VAL A C 1
ATOM 739 O O . VAL A 1 96 ? 2.755 4.016 -16.641 1.00 93.31 96 VAL A O 1
ATOM 742 N N . ARG A 1 97 ? 4.814 4.109 -15.731 1.00 91.50 97 ARG A N 1
ATOM 743 C CA . ARG A 1 97 ? 5.524 4.654 -16.896 1.00 91.50 97 ARG A CA 1
ATOM 744 C C . ARG A 1 97 ? 6.817 3.899 -17.122 1.00 91.50 97 ARG A C 1
ATOM 746 O O . ARG A 1 97 ? 7.517 3.574 -16.172 1.00 91.50 97 ARG A O 1
ATOM 753 N N . ASP A 1 98 ? 7.082 3.540 -18.375 1.00 90.94 98 ASP A N 1
ATOM 754 C CA . ASP A 1 98 ? 8.257 2.748 -18.757 1.00 90.94 98 ASP A CA 1
ATOM 755 C C . ASP A 1 98 ? 8.466 1.510 -17.865 1.00 90.94 98 ASP A C 1
ATOM 757 O O . ASP A 1 98 ? 9.573 1.172 -17.454 1.00 90.94 98 ASP A O 1
ATOM 761 N N . LYS A 1 99 ? 7.353 0.822 -17.558 1.00 92.88 99 LYS A N 1
ATOM 762 C CA . LYS A 1 99 ? 7.264 -0.364 -16.682 1.00 92.88 99 LYS A CA 1
ATOM 763 C C . LYS A 1 99 ? 7.574 -0.111 -15.199 1.00 92.88 99 LYS A C 1
ATOM 765 O O . LYS A 1 99 ? 7.514 -1.057 -14.415 1.00 92.88 99 LYS A O 1
ATOM 770 N N . ARG A 1 100 ? 7.852 1.120 -14.779 1.00 94.69 100 ARG A N 1
ATOM 771 C CA . ARG A 1 100 ? 8.108 1.501 -13.381 1.00 94.69 100 ARG A CA 1
ATOM 772 C C . ARG A 1 100 ? 6.940 2.293 -12.810 1.00 94.69 100 ARG A C 1
ATOM 774 O O . ARG A 1 100 ? 6.186 2.915 -13.552 1.00 94.69 100 ARG A O 1
ATOM 781 N N . PHE A 1 101 ? 6.791 2.262 -11.491 1.00 95.88 101 PHE A N 1
ATOM 782 C CA . PHE A 1 101 ? 5.831 3.120 -10.807 1.00 95.88 101 PHE A CA 1
ATOM 783 C C . PHE A 1 101 ? 6.417 4.515 -10.618 1.00 95.88 101 PHE A C 1
ATOM 785 O O . PHE A 1 101 ? 7.543 4.669 -10.139 1.00 95.88 101 PHE A O 1
ATOM 792 N N . VAL A 1 102 ? 5.629 5.521 -10.973 1.00 95.31 102 VAL A N 1
ATOM 793 C CA . VAL A 1 102 ? 5.947 6.935 -10.795 1.00 95.31 102 VAL A CA 1
ATOM 794 C C . VAL A 1 102 ? 4.787 7.623 -10.090 1.00 95.31 102 VAL A C 1
ATOM 796 O O . VAL A 1 102 ? 3.621 7.347 -10.375 1.00 95.31 102 VAL A O 1
ATOM 799 N N . LEU A 1 103 ? 5.101 8.508 -9.153 1.00 94.69 103 LEU A N 1
ATOM 800 C CA . LEU A 1 103 ? 4.144 9.410 -8.540 1.00 94.69 103 LEU A CA 1
ATOM 801 C C . LEU A 1 103 ? 3.974 10.621 -9.457 1.00 94.69 103 LEU A C 1
ATOM 803 O O . LEU A 1 103 ? 4.931 11.355 -9.713 1.00 94.69 103 LEU A O 1
ATOM 807 N N . ARG A 1 104 ? 2.749 10.827 -9.940 1.00 91.69 104 ARG A N 1
ATOM 808 C CA . ARG A 1 104 ? 2.328 12.051 -10.618 1.00 91.69 104 ARG A CA 1
ATOM 809 C C . ARG A 1 104 ? 1.709 12.991 -9.576 1.00 91.69 104 ARG A C 1
ATOM 811 O O . ARG A 1 104 ? 0.628 12.664 -9.080 1.00 91.69 104 ARG A O 1
ATOM 818 N N . PRO A 1 105 ? 2.359 14.121 -9.242 1.00 88.19 105 PRO A N 1
ATOM 819 C CA . PRO A 1 105 ? 1.807 15.087 -8.299 1.00 88.19 105 PRO A CA 1
ATOM 820 C C . PRO A 1 105 ? 0.469 15.659 -8.781 1.00 88.19 105 PRO A C 1
ATOM 822 O O . PRO A 1 105 ? 0.254 15.802 -9.988 1.00 88.19 105 PRO A O 1
ATOM 825 N N . ASP A 1 106 ? -0.416 15.996 -7.842 1.00 77.88 106 ASP A N 1
ATOM 826 C CA . ASP A 1 106 ? -1.696 16.660 -8.145 1.00 77.88 106 ASP A CA 1
ATOM 827 C C . ASP A 1 106 ? -1.580 18.201 -8.188 1.00 77.88 106 ASP A C 1
ATOM 829 O O . ASP A 1 106 ? -2.505 18.868 -8.646 1.00 77.88 106 ASP A O 1
ATOM 833 N N . ALA A 1 107 ? -0.458 18.780 -7.740 1.00 65.62 107 ALA A N 1
ATOM 834 C CA . ALA A 1 107 ? -0.279 20.230 -7.643 1.00 65.62 107 ALA A CA 1
ATOM 835 C C . ALA A 1 107 ? -0.168 20.919 -9.016 1.00 65.62 107 ALA A C 1
ATOM 837 O O . ALA A 1 107 ? 0.719 20.634 -9.823 1.00 65.62 107 ALA A O 1
ATOM 838 N N . GLU A 1 108 ? -1.048 21.890 -9.241 1.00 49.25 108 GLU A N 1
ATOM 839 C CA . GLU A 1 108 ? -1.047 22.771 -10.405 1.00 49.25 108 GLU A CA 1
ATOM 840 C C . GLU A 1 108 ? 0.085 23.802 -10.255 1.00 49.25 108 GLU A C 1
ATOM 842 O O . GLU A 1 108 ? 0.054 24.656 -9.370 1.00 49.25 108 GLU A O 1
ATOM 847 N N . GLY A 1 109 ? 1.125 23.687 -11.085 1.00 51.41 109 GLY A N 1
ATOM 848 C CA . GLY A 1 109 ? 2.286 24.589 -11.078 1.00 51.41 109 GLY A CA 1
ATOM 849 C C . GLY A 1 109 ? 3.624 23.913 -10.788 1.00 51.41 109 GLY A C 1
ATOM 850 O O . GLY A 1 109 ? 4.664 24.534 -11.010 1.00 51.41 109 GLY A O 1
ATOM 851 N N . ASP A 1 110 ? 3.622 22.645 -10.369 1.00 55.72 110 ASP A N 1
ATOM 852 C CA . ASP A 1 110 ? 4.844 21.850 -10.366 1.00 55.72 110 ASP A CA 1
ATOM 853 C C . ASP A 1 110 ? 5.135 21.357 -11.791 1.00 55.72 110 ASP A C 1
ATOM 855 O O . ASP A 1 110 ? 4.226 21.063 -12.569 1.00 55.72 110 ASP A O 1
ATOM 859 N N . SER A 1 111 ? 6.407 21.322 -12.164 1.00 51.06 111 SER A N 1
ATOM 860 C CA . SER A 1 111 ? 6.924 21.289 -13.548 1.00 51.06 111 SER A CA 1
ATOM 861 C C . SER A 1 111 ? 6.628 20.013 -14.369 1.00 51.06 111 SER A C 1
ATOM 863 O O . SER A 1 111 ? 7.316 19.710 -15.343 1.00 51.06 111 SER A O 1
ATOM 865 N N . GLY A 1 112 ? 5.616 19.228 -13.996 1.00 58.22 112 GLY A N 1
ATOM 866 C CA . GLY A 1 112 ? 5.366 17.898 -14.547 1.00 58.22 112 GLY A CA 1
ATOM 867 C C . GLY A 1 112 ? 6.432 16.881 -14.128 1.00 58.22 112 GLY A C 1
ATOM 868 O O . GLY A 1 112 ? 6.487 15.793 -14.705 1.00 58.22 112 GLY A O 1
ATOM 869 N N . ALA A 1 113 ? 7.272 17.229 -13.144 1.00 73.19 113 ALA A N 1
ATOM 870 C CA . ALA A 1 113 ? 8.312 16.371 -12.602 1.00 73.19 113 ALA A CA 1
ATOM 871 C C . ALA A 1 113 ? 7.665 15.187 -11.876 1.00 73.19 113 ALA A C 1
ATOM 873 O O . ALA A 1 113 ? 7.164 15.289 -10.759 1.00 73.19 113 ALA A O 1
ATOM 874 N N . GLN A 1 114 ? 7.632 14.052 -12.563 1.00 87.12 114 GLN A N 1
ATOM 875 C CA . GLN A 1 114 ? 7.194 12.791 -11.991 1.00 87.12 114 GLN A CA 1
ATOM 876 C C . GLN A 1 114 ? 8.325 12.216 -11.151 1.00 87.12 114 GLN A C 1
ATOM 878 O O . GLN A 1 114 ? 9.483 12.216 -11.570 1.00 87.12 114 GLN A O 1
ATOM 883 N N . LEU A 1 115 ? 7.981 11.712 -9.972 1.00 92.38 115 LEU A N 1
ATOM 884 C CA . LEU A 1 115 ? 8.946 11.087 -9.080 1.00 92.38 115 LEU A CA 1
ATOM 885 C C . LEU A 1 115 ? 8.869 9.579 -9.265 1.00 92.38 115 LEU A C 1
ATOM 887 O O . LEU A 1 115 ? 7.814 8.985 -9.056 1.00 92.38 115 LEU A O 1
ATOM 891 N N . GLU A 1 116 ? 9.973 8.934 -9.633 1.00 94.06 116 GLU A N 1
ATOM 892 C CA . GLU A 1 116 ? 10.022 7.474 -9.574 1.00 94.06 116 GLU A CA 1
ATOM 893 C C . GLU A 1 116 ? 9.773 6.997 -8.140 1.00 94.06 116 GLU A C 1
ATOM 895 O O . GLU A 1 116 ? 10.220 7.634 -7.185 1.00 94.06 116 GLU A O 1
ATOM 900 N N . ALA A 1 117 ? 9.089 5.861 -7.978 1.00 94.69 117 ALA A N 1
ATOM 901 C CA . ALA A 1 117 ? 8.750 5.326 -6.662 1.00 94.69 117 ALA A CA 1
ATOM 902 C C . ALA A 1 117 ? 9.943 5.312 -5.673 1.00 94.69 117 ALA A C 1
ATOM 904 O O . ALA A 1 117 ? 9.760 5.791 -4.550 1.00 94.69 117 ALA A O 1
ATOM 905 N N . PRO A 1 118 ? 11.173 4.888 -6.040 1.00 94.75 118 PRO A N 1
ATOM 906 C CA . PRO A 1 118 ? 12.322 4.927 -5.129 1.00 94.75 118 PRO A CA 1
ATOM 907 C C . PRO A 1 118 ? 12.629 6.303 -4.507 1.00 94.75 118 PRO A C 1
ATOM 909 O O . PRO A 1 118 ? 13.212 6.352 -3.429 1.00 94.75 118 PRO A O 1
ATOM 912 N N . LEU A 1 119 ? 12.225 7.405 -5.149 1.00 94.12 119 LEU A N 1
ATOM 913 C CA . LEU A 1 119 ? 12.429 8.780 -4.674 1.00 94.12 119 LEU A CA 1
ATOM 914 C C . LEU A 1 119 ? 11.340 9.263 -3.698 1.00 94.12 119 LEU A C 1
ATOM 916 O O . LEU A 1 119 ? 11.487 10.311 -3.075 1.00 94.12 119 LEU A O 1
ATOM 920 N N . VAL A 1 120 ? 10.238 8.524 -3.574 1.00 94.12 120 VAL A N 1
ATOM 921 C CA . VAL A 1 120 ? 9.116 8.829 -2.672 1.00 94.12 120 VAL A CA 1
ATOM 922 C C . VAL A 1 120 ? 9.409 8.268 -1.267 1.00 94.12 120 VAL A C 1
ATOM 924 O O . VAL A 1 120 ? 10.271 7.411 -1.108 1.00 94.12 120 VAL A O 1
ATOM 927 N N . SER A 1 121 ? 8.735 8.722 -0.207 1.00 93.94 121 SER A N 1
ATOM 928 C CA . SER A 1 121 ? 8.878 8.084 1.112 1.00 93.94 121 SER A CA 1
ATOM 929 C C . SER A 1 121 ? 8.244 6.685 1.120 1.00 93.94 121 SER A C 1
ATOM 931 O O . SER A 1 121 ? 7.243 6.437 0.446 1.00 93.94 121 SER A O 1
ATOM 933 N N . GLU A 1 122 ? 8.804 5.757 1.899 1.00 93.56 122 GLU A N 1
ATOM 934 C CA . GLU A 1 122 ? 8.286 4.384 1.974 1.00 93.56 122 GLU A CA 1
ATOM 935 C C . GLU A 1 122 ? 6.830 4.341 2.458 1.00 93.56 122 GLU A C 1
ATOM 937 O O . GLU A 1 122 ? 5.996 3.661 1.864 1.00 93.56 122 GLU A O 1
ATOM 942 N N . GLY A 1 123 ? 6.496 5.141 3.475 1.00 92.44 123 GLY A N 1
ATOM 943 C CA . GLY A 1 123 ? 5.127 5.272 3.966 1.00 92.44 123 GLY A CA 1
ATOM 944 C C . GLY A 1 123 ? 4.140 5.710 2.877 1.00 92.44 123 GLY A C 1
ATOM 945 O O . GLY A 1 123 ? 3.070 5.121 2.729 1.00 92.44 123 GLY A O 1
ATOM 946 N N . HIS A 1 124 ? 4.514 6.687 2.043 1.00 93.38 124 HIS A N 1
ATOM 947 C CA . HIS A 1 124 ? 3.680 7.106 0.912 1.00 93.38 124 HIS A CA 1
ATOM 948 C C . HIS A 1 124 ? 3.572 6.020 -0.159 1.00 93.38 124 HIS A C 1
ATOM 950 O O . HIS A 1 124 ? 2.501 5.844 -0.735 1.00 93.38 124 HIS A O 1
ATOM 956 N N . ARG A 1 125 ? 4.639 5.253 -0.412 1.00 95.25 125 ARG A N 1
ATOM 957 C CA . ARG A 1 125 ? 4.578 4.107 -1.328 1.00 95.25 125 ARG A CA 1
ATOM 958 C C . ARG A 1 125 ? 3.643 3.008 -0.827 1.00 95.25 125 ARG A C 1
ATOM 960 O O . ARG A 1 125 ? 2.924 2.439 -1.645 1.00 95.25 125 ARG A O 1
ATOM 967 N N . LYS A 1 126 ? 3.576 2.743 0.484 1.00 94.00 126 LYS A N 1
ATOM 968 C CA . LYS A 1 126 ? 2.606 1.783 1.049 1.00 94.00 126 LYS A CA 1
ATOM 969 C C . LYS A 1 126 ? 1.167 2.197 0.785 1.00 94.00 126 LYS A C 1
ATOM 971 O O . LYS A 1 126 ? 0.392 1.408 0.253 1.00 94.00 126 LYS A O 1
ATOM 976 N N . LEU A 1 127 ? 0.829 3.451 1.084 1.00 92.94 127 LEU A N 1
ATOM 977 C CA . LEU A 1 127 ? -0.494 3.992 0.761 1.00 92.94 127 LEU A CA 1
ATOM 978 C C . LEU A 1 127 ? -0.736 3.984 -0.758 1.00 92.94 127 LEU A C 1
ATOM 980 O O . LEU A 1 127 ? -1.822 3.641 -1.221 1.00 92.94 127 LEU A O 1
ATOM 984 N N . GLY A 1 128 ? 0.307 4.259 -1.539 1.00 93.75 128 GLY A N 1
ATOM 985 C CA . GLY A 1 128 ? 0.308 4.143 -2.992 1.00 93.75 128 GLY A CA 1
ATOM 986 C C . GLY A 1 128 ? -0.066 2.754 -3.510 1.00 93.75 128 GLY A C 1
ATOM 987 O O . GLY A 1 128 ? -0.781 2.659 -4.503 1.00 93.75 128 GLY A O 1
ATOM 988 N N . MET A 1 129 ? 0.344 1.670 -2.841 1.00 95.00 129 MET A N 1
ATOM 989 C CA . MET A 1 129 ? -0.070 0.315 -3.229 1.00 95.00 129 MET A CA 1
ATOM 990 C C . MET A 1 129 ? -1.586 0.153 -3.130 1.00 95.00 129 MET A C 1
ATOM 992 O O . MET A 1 129 ? -2.204 -0.327 -4.077 1.00 95.00 129 MET A O 1
ATOM 996 N N . ILE A 1 130 ? -2.200 0.620 -2.038 1.00 93.12 130 ILE A N 1
ATOM 997 C CA . ILE A 1 130 ? -3.663 0.614 -1.891 1.00 93.12 130 ILE A CA 1
ATOM 998 C C . ILE A 1 130 ? -4.317 1.453 -2.985 1.00 93.12 130 ILE A C 1
ATOM 1000 O O . ILE A 1 130 ? -5.262 0.995 -3.621 1.00 93.12 130 ILE A O 1
ATOM 1004 N N . GLN A 1 131 ? -3.781 2.643 -3.262 1.00 92.06 131 GLN A N 1
ATOM 1005 C CA . GLN A 1 131 ? -4.276 3.512 -4.331 1.00 92.06 131 GLN A CA 1
ATOM 1006 C C . GLN A 1 131 ? -4.272 2.804 -5.696 1.00 92.06 131 GLN A C 1
ATOM 1008 O O . GLN A 1 131 ? -5.261 2.857 -6.426 1.00 92.06 131 GLN A O 1
ATOM 1013 N N . VAL A 1 132 ? -3.188 2.101 -6.037 1.00 93.06 132 VAL A N 1
ATOM 1014 C CA . VAL A 1 132 ? -3.074 1.337 -7.290 1.00 93.06 132 VAL A CA 1
ATOM 1015 C C . VAL A 1 132 ? -4.050 0.155 -7.315 1.00 93.06 132 VAL A C 1
ATOM 1017 O O . VAL A 1 132 ? -4.716 -0.055 -8.330 1.00 93.06 132 VAL A O 1
ATOM 1020 N N . LEU A 1 133 ? -4.176 -0.587 -6.211 1.00 91.88 133 LEU A N 1
ATOM 1021 C CA . LEU A 1 133 ? -5.084 -1.738 -6.085 1.00 91.88 133 LEU A CA 1
ATOM 1022 C C . LEU A 1 133 ? -6.573 -1.349 -6.102 1.00 91.88 133 LEU A C 1
ATOM 1024 O O . LEU A 1 133 ? -7.431 -2.125 -6.527 1.00 91.88 133 LEU A O 1
ATOM 1028 N N . LEU A 1 134 ? -6.899 -0.143 -5.648 1.00 89.06 134 LEU A N 1
ATOM 1029 C CA . LEU A 1 134 ? -8.231 0.436 -5.807 1.00 89.06 134 LEU A CA 1
ATOM 1030 C C . LEU A 1 134 ? -8.463 0.851 -7.259 1.00 89.06 134 LEU A C 1
ATOM 1032 O O . LEU A 1 134 ? -9.484 0.509 -7.851 1.00 89.06 134 LEU A O 1
ATOM 1036 N N . ALA A 1 135 ? -7.482 1.517 -7.868 1.00 88.56 135 ALA A N 1
ATOM 1037 C CA . ALA A 1 135 ? -7.582 2.015 -9.234 1.00 88.56 135 ALA A CA 1
ATOM 1038 C C . ALA A 1 135 ? -7.702 0.912 -10.300 1.00 88.56 135 ALA A C 1
ATOM 1040 O O . ALA A 1 135 ? -8.325 1.115 -11.345 1.00 88.56 135 ALA A O 1
ATOM 1041 N N . ASN A 1 136 ? -7.098 -0.253 -10.072 1.00 89.06 136 ASN A N 1
ATOM 1042 C CA . ASN A 1 136 ? -7.259 -1.433 -10.927 1.00 89.06 136 ASN A CA 1
ATOM 1043 C C . ASN A 1 136 ? -8.433 -2.337 -10.490 1.00 89.06 136 ASN A C 1
ATOM 1045 O O . ASN A 1 136 ? -8.710 -3.341 -11.146 1.00 89.06 136 ASN A O 1
ATOM 1049 N N . GLY A 1 137 ? -9.134 -1.951 -9.413 1.00 86.75 137 GLY A N 1
ATOM 1050 C CA . GLY A 1 137 ? -10.327 -2.586 -8.844 1.00 86.75 137 GLY A CA 1
ATOM 1051 C C . GLY A 1 137 ? -10.125 -3.998 -8.340 1.00 86.75 137 GLY A C 1
ATOM 1052 O O . GLY A 1 137 ? -11.088 -4.755 -8.250 1.00 86.75 137 GLY A O 1
ATOM 1053 N N . VAL A 1 138 ? -8.892 -4.348 -7.984 1.00 87.50 138 VAL A N 1
ATOM 1054 C CA . VAL A 1 138 ? -8.612 -5.566 -7.224 1.00 87.50 138 VAL A CA 1
ATOM 1055 C C . VAL A 1 138 ? -9.302 -5.511 -5.856 1.00 87.50 138 VAL A C 1
ATOM 1057 O O . VAL A 1 138 ? -9.788 -6.535 -5.387 1.00 87.50 138 VAL A O 1
ATOM 1060 N N . LEU A 1 139 ? -9.394 -4.325 -5.245 1.00 84.94 139 LEU A N 1
ATOM 1061 C CA . LEU A 1 139 ? -10.057 -4.102 -3.952 1.00 84.94 139 LEU A CA 1
ATOM 1062 C C . LEU A 1 139 ? -11.489 -3.546 -4.082 1.00 84.94 139 LEU A C 1
ATOM 1064 O O . LEU A 1 139 ? -11.975 -2.885 -3.167 1.00 84.94 139 LEU A O 1
ATOM 1068 N N . LYS A 1 140 ? -12.168 -3.766 -5.216 1.00 75.88 140 LYS A N 1
ATOM 1069 C CA . LYS A 1 140 ? -13.512 -3.222 -5.461 1.00 75.88 140 LYS A CA 1
ATOM 1070 C C . LYS A 1 140 ? -14.611 -4.241 -5.155 1.00 75.88 140 LYS A C 1
ATOM 1072 O O . LYS A 1 140 ? -14.580 -5.348 -5.685 1.00 75.88 140 LYS A O 1
ATOM 1077 N N . ASP A 1 141 ? -15.605 -3.818 -4.371 1.00 66.50 141 ASP A N 1
ATOM 1078 C CA . ASP A 1 141 ? -16.875 -4.483 -4.025 1.00 66.50 141 ASP A CA 1
ATOM 1079 C C . ASP A 1 141 ? -16.786 -5.854 -3.327 1.00 66.50 141 ASP A C 1
ATOM 1081 O O . ASP A 1 141 ? -17.671 -6.166 -2.533 1.00 66.50 141 ASP A O 1
ATOM 1085 N N . GLN A 1 142 ? -15.765 -6.681 -3.597 1.00 66.56 142 GLN A N 1
ATOM 1086 C CA . GLN A 1 142 ? -15.509 -7.987 -2.978 1.00 66.56 142 GLN A CA 1
ATOM 1087 C C . GLN A 1 142 ? -14.013 -8.325 -3.022 1.00 66.56 142 GLN A C 1
ATOM 1089 O O . GLN A 1 142 ? -13.406 -8.350 -4.090 1.00 66.56 142 GLN A O 1
ATOM 1094 N N . GLY A 1 143 ? -13.419 -8.645 -1.872 1.00 79.56 143 GLY A N 1
ATOM 1095 C CA . GLY A 1 143 ? -12.012 -9.039 -1.791 1.00 79.56 143 GLY A CA 1
ATOM 1096 C C . GLY A 1 143 ? -11.556 -9.315 -0.363 1.00 79.56 143 GLY A C 1
ATOM 1097 O O . GLY A 1 143 ? -12.219 -8.917 0.595 1.00 79.56 143 GLY A O 1
ATOM 1098 N N . TYR A 1 144 ? -10.419 -9.995 -0.231 1.00 90.06 144 TYR A N 1
ATOM 1099 C CA . TYR A 1 144 ? -9.740 -10.202 1.047 1.00 90.06 144 TYR A CA 1
ATOM 1100 C C . TYR A 1 144 ? -8.430 -9.425 1.019 1.00 90.06 144 TYR A C 1
ATOM 1102 O O . TYR A 1 144 ? -7.611 -9.654 0.133 1.00 90.06 144 TYR A O 1
ATOM 1110 N N . LEU A 1 145 ? -8.236 -8.517 1.969 1.00 93.31 145 LEU A N 1
ATOM 1111 C CA . LEU A 1 145 ? -6.998 -7.767 2.131 1.00 93.31 145 LEU A CA 1
ATOM 1112 C C . LEU A 1 145 ? -6.308 -8.235 3.407 1.00 93.31 145 LEU A C 1
ATOM 1114 O O . LEU A 1 145 ? -6.813 -8.004 4.499 1.00 93.31 145 LEU A O 1
ATOM 1118 N N . PHE A 1 146 ? -5.154 -8.867 3.266 1.00 94.88 146 PHE A N 1
ATOM 1119 C CA . PHE A 1 146 ? -4.247 -9.182 4.358 1.00 94.88 146 PHE A CA 1
ATOM 1120 C C . PHE A 1 146 ? -3.143 -8.136 4.347 1.00 94.88 146 PHE A C 1
ATOM 1122 O O . PHE A 1 146 ? -2.407 -8.034 3.367 1.00 94.88 146 PHE A O 1
ATOM 1129 N N . TRP A 1 147 ? -3.052 -7.335 5.400 1.00 94.69 147 TRP A N 1
ATOM 1130 C CA . TRP A 1 147 ? -2.092 -6.245 5.475 1.00 94.69 147 TRP A CA 1
ATOM 1131 C C . TRP A 1 147 ? -1.217 -6.398 6.712 1.00 94.69 147 TRP A C 1
ATOM 1133 O O . TRP A 1 147 ? -1.697 -6.304 7.844 1.00 94.69 147 TRP A O 1
ATOM 1143 N N . ASP A 1 148 ? 0.062 -6.655 6.466 1.00 94.69 148 ASP A N 1
ATOM 1144 C CA . ASP A 1 148 ? 1.094 -6.772 7.485 1.00 94.69 148 ASP A CA 1
ATOM 1145 C C . ASP A 1 148 ? 1.771 -5.420 7.743 1.00 94.69 148 ASP A C 1
ATOM 1147 O O . ASP A 1 148 ? 2.104 -4.692 6.805 1.00 94.69 148 ASP A O 1
ATOM 1151 N N . GLU A 1 149 ? 1.910 -5.066 9.017 1.00 93.75 149 GLU A N 1
ATOM 1152 C CA . GLU A 1 149 ? 2.430 -3.796 9.540 1.00 93.75 149 GLU A CA 1
ATOM 1153 C C . GLU A 1 149 ? 2.045 -2.552 8.706 1.00 93.75 149 GLU A C 1
ATOM 1155 O O . GLU A 1 149 ? 2.917 -1.820 8.203 1.00 93.75 149 GLU A O 1
ATOM 1160 N N . PRO A 1 150 ? 0.738 -2.267 8.543 1.00 91.75 150 PRO A N 1
ATOM 1161 C CA . PRO A 1 150 ? 0.271 -1.144 7.732 1.00 91.75 150 PRO A CA 1
ATOM 1162 C C . PRO A 1 150 ? 0.762 0.215 8.256 1.00 91.75 150 PRO A C 1
ATOM 1164 O O . PRO A 1 150 ? 0.917 1.160 7.482 1.00 91.75 150 PRO A O 1
ATOM 1167 N N . GLU A 1 151 ? 1.047 0.321 9.554 1.00 89.94 151 GLU A N 1
ATOM 1168 C CA . GLU A 1 151 ? 1.581 1.516 10.204 1.00 89.94 151 GLU A CA 1
ATOM 1169 C C . GLU A 1 151 ? 3.086 1.733 10.002 1.00 89.94 151 GLU A C 1
ATOM 1171 O O . GLU A 1 151 ? 3.580 2.835 10.259 1.00 89.94 151 GLU A O 1
ATOM 1176 N N . ALA A 1 152 ? 3.842 0.699 9.617 1.00 89.31 152 ALA A N 1
ATOM 1177 C CA . ALA A 1 152 ? 5.296 0.791 9.625 1.00 89.31 152 ALA A CA 1
ATOM 1178 C C . ALA A 1 152 ? 5.756 1.859 8.621 1.00 89.31 152 ALA A C 1
ATOM 1180 O O . ALA A 1 152 ? 5.195 1.995 7.532 1.00 89.31 152 ALA A O 1
ATOM 1181 N N . ASN A 1 153 ? 6.781 2.633 8.979 1.00 88.81 153 ASN A N 1
ATOM 1182 C CA . ASN A 1 153 ? 7.328 3.719 8.155 1.00 88.81 153 ASN A CA 1
ATOM 1183 C C . ASN A 1 153 ? 6.337 4.868 7.835 1.00 88.81 153 ASN A C 1
ATOM 1185 O O . ASN A 1 153 ? 6.651 5.729 7.008 1.00 88.81 153 ASN A O 1
ATOM 1189 N N . LEU A 1 154 ? 5.171 4.929 8.501 1.00 87.88 154 LEU A N 1
ATOM 1190 C CA . LEU A 1 154 ? 4.256 6.077 8.475 1.00 87.88 154 LEU A CA 1
ATOM 1191 C C . LEU A 1 154 ? 4.535 7.045 9.630 1.00 87.88 154 LEU A C 1
ATOM 1193 O O . LEU A 1 154 ? 4.915 6.657 10.733 1.00 87.88 154 LEU A O 1
ATOM 1197 N N . ASN A 1 155 ? 4.298 8.335 9.385 1.00 87.06 155 ASN A N 1
ATOM 1198 C CA . ASN A 1 155 ? 4.328 9.334 10.449 1.00 87.06 155 ASN A CA 1
ATOM 1199 C C . ASN A 1 155 ? 3.027 9.280 11.290 1.00 87.06 155 ASN A C 1
ATOM 1201 O O . ASN A 1 155 ? 1.996 8.800 10.805 1.00 87.06 155 ASN A O 1
ATOM 1205 N N . PRO A 1 156 ? 3.021 9.815 12.527 1.00 83.31 156 PRO A N 1
ATOM 1206 C CA . PRO A 1 156 ? 1.846 9.766 13.403 1.00 83.31 156 PRO A CA 1
ATOM 1207 C C . PRO A 1 156 ? 0.577 10.411 12.829 1.00 83.31 156 PRO A C 1
ATOM 1209 O O . PRO A 1 156 ? -0.526 9.966 13.141 1.00 83.31 156 PRO A O 1
ATOM 1212 N N . ALA A 1 157 ? 0.708 11.445 11.992 1.00 83.94 157 ALA A N 1
ATOM 1213 C CA . ALA A 1 157 ? -0.442 12.085 11.357 1.00 83.94 157 ALA A CA 1
ATOM 1214 C C . ALA A 1 157 ? -1.079 11.168 10.300 1.00 83.94 157 ALA A C 1
ATOM 1216 O O . ALA A 1 157 ? -2.299 11.040 10.265 1.00 83.94 157 ALA A O 1
ATOM 1217 N N . SER A 1 158 ? -0.269 10.470 9.501 1.00 83.94 158 SER A N 1
ATOM 1218 C CA . SER A 1 158 ? -0.732 9.487 8.517 1.00 83.94 158 SER A CA 1
ATOM 1219 C C . SER A 1 158 ? -1.350 8.249 9.170 1.00 83.94 158 SER A C 1
ATOM 1221 O O . SER A 1 158 ? -2.330 7.727 8.649 1.00 83.94 158 SER A O 1
ATOM 1223 N N . ILE A 1 159 ? -0.847 7.804 10.330 1.00 85.38 159 ILE A N 1
ATOM 1224 C CA . ILE A 1 159 ? -1.431 6.670 11.075 1.00 85.38 159 ILE A CA 1
ATOM 1225 C C . ILE A 1 159 ? -2.884 6.961 11.477 1.00 85.38 159 ILE A C 1
ATOM 1227 O O . ILE A 1 159 ? -3.739 6.089 11.357 1.00 85.38 159 ILE A O 1
ATOM 1231 N N . ARG A 1 160 ? -3.205 8.200 11.873 1.00 85.50 160 ARG A N 1
ATOM 1232 C CA . ARG A 1 160 ? -4.594 8.591 12.183 1.00 85.50 160 ARG A CA 1
ATOM 1233 C C . ARG A 1 160 ? -5.528 8.531 10.978 1.00 85.50 160 ARG A C 1
ATOM 1235 O O . ARG A 1 160 ? -6.730 8.387 11.148 1.00 85.50 160 ARG A O 1
ATOM 1242 N N . LEU A 1 161 ? -4.984 8.646 9.769 1.00 83.50 161 LEU A N 1
ATOM 1243 C CA . LEU A 1 161 ? -5.744 8.548 8.522 1.00 83.50 161 LEU A CA 1
ATOM 1244 C C . LEU A 1 161 ? -5.848 7.102 8.015 1.00 83.50 161 LEU A C 1
ATOM 1246 O O . LEU A 1 161 ? -6.689 6.803 7.171 1.00 83.50 161 LEU A O 1
ATOM 1250 N N . LEU A 1 162 ? -5.032 6.193 8.549 1.00 88.06 162 LEU A N 1
ATOM 1251 C CA . LEU A 1 162 ? -5.033 4.781 8.183 1.00 88.06 162 LEU A CA 1
ATOM 1252 C C . LEU A 1 162 ? -6.258 4.038 8.744 1.00 88.06 162 LEU A C 1
ATOM 1254 O O . LEU A 1 162 ? -6.861 3.241 8.032 1.00 88.06 162 LEU A O 1
ATOM 1258 N N . ALA A 1 163 ? -6.663 4.321 9.985 1.00 87.25 163 ALA A N 1
ATOM 1259 C CA . ALA A 1 163 ? -7.857 3.723 10.587 1.00 87.25 163 ALA A CA 1
ATOM 1260 C C . ALA A 1 163 ? -9.159 4.021 9.808 1.00 87.25 163 ALA A C 1
ATOM 1262 O O . ALA A 1 163 ? -9.845 3.066 9.431 1.00 87.25 163 ALA A O 1
ATOM 1263 N N . PRO A 1 164 ? -9.497 5.288 9.472 1.00 89.06 164 PRO A N 1
ATOM 1264 C CA . PRO A 1 164 ? -10.682 5.572 8.667 1.00 89.06 164 PRO A CA 1
ATOM 1265 C C . PRO A 1 164 ? -10.578 4.976 7.259 1.00 89.06 164 PRO A C 1
ATOM 1267 O O . PRO A 1 164 ? -11.572 4.451 6.767 1.00 89.06 164 PRO A O 1
ATOM 1270 N N . LEU A 1 165 ? -9.384 4.956 6.651 1.00 89.12 165 LEU A N 1
ATOM 1271 C CA . LEU A 1 165 ? -9.144 4.280 5.371 1.00 89.12 165 LEU A CA 1
ATOM 1272 C C . LEU A 1 165 ? -9.505 2.786 5.437 1.00 89.12 165 LEU A C 1
ATOM 1274 O O . LEU A 1 165 ? -10.226 2.279 4.578 1.00 89.12 165 LEU A O 1
ATOM 1278 N N . ILE A 1 166 ? -9.029 2.075 6.460 1.00 90.62 166 ILE A N 1
ATOM 1279 C CA . ILE A 1 166 ? -9.324 0.650 6.652 1.00 90.62 166 ILE A CA 1
ATOM 1280 C C . ILE A 1 166 ? -10.820 0.432 6.909 1.00 90.62 166 ILE A C 1
ATOM 1282 O O . ILE A 1 166 ? -11.421 -0.474 6.328 1.00 90.62 166 ILE A O 1
ATOM 1286 N N . ALA A 1 167 ? -11.440 1.274 7.737 1.00 90.00 167 ALA A N 1
ATOM 1287 C CA . ALA A 1 167 ? -12.871 1.201 8.013 1.00 90.00 167 ALA A CA 1
ATOM 1288 C C . ALA A 1 167 ? -13.719 1.461 6.753 1.00 90.00 167 ALA A C 1
ATOM 1290 O O . ALA A 1 167 ? -14.746 0.809 6.555 1.00 90.00 167 ALA A O 1
ATOM 1291 N N . ASP A 1 168 ? -13.292 2.383 5.887 1.00 89.00 168 ASP A N 1
ATOM 1292 C CA . ASP A 1 168 ? -13.937 2.667 4.603 1.00 89.00 168 ASP A CA 1
ATOM 1293 C C . ASP A 1 168 ? -13.830 1.474 3.643 1.00 89.00 168 ASP A C 1
ATOM 1295 O O . ASP A 1 168 ? -14.829 1.101 3.024 1.00 89.00 168 ASP A O 1
ATOM 1299 N N . LEU A 1 169 ? -12.657 0.833 3.553 1.00 88.69 169 LEU A N 1
ATOM 1300 C CA . LEU A 1 169 ? -12.472 -0.401 2.775 1.00 88.69 169 LEU A CA 1
ATOM 1301 C C . LEU A 1 169 ? -13.403 -1.515 3.275 1.00 88.69 169 LEU A C 1
ATOM 1303 O O . LEU A 1 169 ? -14.094 -2.152 2.476 1.00 88.69 169 LEU A O 1
ATOM 1307 N N . ALA A 1 170 ? -13.484 -1.698 4.596 1.00 89.81 170 ALA A N 1
ATOM 1308 C CA . ALA A 1 170 ? -14.356 -2.691 5.214 1.00 89.81 170 ALA A CA 1
ATOM 1309 C C . ALA A 1 170 ? -15.842 -2.434 4.919 1.00 89.81 170 ALA A C 1
ATOM 1311 O O . ALA A 1 170 ? -16.582 -3.354 4.560 1.00 89.81 170 ALA A O 1
ATOM 1312 N N . ARG A 1 171 ? -16.284 -1.171 4.990 1.00 88.44 171 ARG A N 1
ATOM 1313 C CA . ARG A 1 171 ? -17.666 -0.774 4.668 1.00 88.44 171 ARG A CA 1
ATOM 1314 C C . ARG A 1 171 ? -18.041 -1.013 3.202 1.00 88.44 171 ARG A C 1
ATOM 1316 O O . ARG A 1 171 ? -19.218 -1.217 2.918 1.00 88.44 171 ARG A O 1
ATOM 1323 N N . ARG A 1 172 ? -17.067 -1.044 2.289 1.00 83.62 172 ARG A N 1
ATOM 1324 C CA . ARG A 1 172 ? -17.259 -1.345 0.857 1.00 83.62 172 ARG A CA 1
ATOM 1325 C C . ARG A 1 172 ? -17.262 -2.846 0.532 1.00 83.62 172 ARG A C 1
ATOM 1327 O O . ARG A 1 172 ? -17.297 -3.211 -0.637 1.00 83.62 172 ARG A O 1
ATOM 1334 N N . GLY A 1 173 ? -17.244 -3.718 1.543 1.00 85.25 173 GLY A N 1
ATOM 1335 C CA . GLY A 1 173 ? -17.329 -5.171 1.361 1.00 85.25 173 GLY A CA 1
ATOM 1336 C C . GLY A 1 173 ? -15.981 -5.882 1.214 1.00 85.25 173 GLY A C 1
ATOM 1337 O O . GLY A 1 173 ? -15.957 -7.079 0.921 1.00 85.25 173 GLY A O 1
ATOM 1338 N N . VAL A 1 174 ? -14.862 -5.184 1.440 1.00 89.38 174 VAL A N 1
ATOM 1339 C CA . VAL A 1 174 ? -13.533 -5.806 1.518 1.00 89.38 174 VAL A CA 1
ATOM 1340 C C . VAL A 1 174 ? -13.324 -6.355 2.926 1.00 89.38 174 VAL A C 1
ATOM 1342 O O . VAL A 1 174 ? -13.371 -5.615 3.904 1.00 89.38 174 VAL A O 1
ATOM 1345 N N . GLN A 1 175 ? -13.047 -7.649 3.061 1.00 90.94 175 GLN A N 1
ATOM 1346 C CA . GLN A 1 175 ? -12.661 -8.212 4.352 1.00 90.94 175 GLN A CA 1
ATOM 1347 C C . GLN A 1 175 ? -11.185 -7.902 4.608 1.00 90.94 175 GLN A C 1
ATOM 1349 O O . GLN A 1 175 ? -10.312 -8.438 3.925 1.00 90.94 175 GLN A O 1
ATOM 1354 N N . VAL A 1 176 ? -10.909 -7.052 5.596 1.00 92.81 176 VAL A N 1
ATOM 1355 C CA . VAL A 1 176 ? -9.543 -6.662 5.962 1.00 92.81 176 VAL A CA 1
ATOM 1356 C C . VAL A 1 176 ? -9.062 -7.485 7.161 1.00 92.81 176 VAL A C 1
ATOM 1358 O O . VAL A 1 176 ? -9.760 -7.587 8.169 1.00 92.81 176 VAL A O 1
ATOM 1361 N N . PHE A 1 177 ? -7.870 -8.063 7.046 1.00 94.06 177 PHE A N 1
ATOM 1362 C CA . PHE A 1 177 ? -7.106 -8.705 8.110 1.00 94.06 177 PHE A CA 1
ATOM 1363 C C . PHE A 1 177 ? -5.825 -7.906 8.316 1.00 94.06 177 PHE A C 1
ATOM 1365 O O . PHE A 1 177 ? -5.077 -7.686 7.365 1.00 94.06 177 PHE A O 1
ATOM 1372 N N . LEU A 1 178 ? -5.576 -7.477 9.548 1.00 93.56 178 LEU A N 1
ATOM 1373 C CA . LEU A 1 178 ? -4.408 -6.674 9.892 1.00 93.56 178 LEU A CA 1
ATOM 1374 C C . LEU A 1 178 ? -3.494 -7.462 10.823 1.00 93.56 178 LEU A C 1
ATOM 1376 O O . LEU A 1 178 ? -3.960 -8.000 11.829 1.00 93.56 178 LEU A O 1
ATOM 1380 N N . ALA A 1 179 ? -2.202 -7.465 10.521 1.00 93.56 179 ALA A N 1
ATOM 1381 C CA . ALA A 1 179 ? -1.161 -7.795 11.482 1.00 93.56 179 ALA A CA 1
ATOM 1382 C C . ALA A 1 179 ? -0.469 -6.488 11.877 1.00 93.56 179 ALA A C 1
ATOM 1384 O O . ALA A 1 179 ? 0.068 -5.777 11.036 1.00 93.56 179 ALA A O 1
ATOM 1385 N N . THR A 1 180 ? -0.573 -6.110 13.150 1.00 91.94 180 THR A N 1
ATOM 1386 C CA . THR A 1 180 ? -0.068 -4.829 13.653 1.00 91.94 180 THR A CA 1
ATOM 1387 C C . THR A 1 180 ? 0.476 -5.004 15.062 1.00 91.94 180 THR A C 1
ATOM 1389 O O . THR A 1 180 ? -0.082 -5.746 15.877 1.00 91.94 180 THR A O 1
ATOM 1392 N N . HIS A 1 181 ? 1.552 -4.284 15.359 1.00 89.69 181 HIS A N 1
ATOM 1393 C CA . HIS A 1 181 ? 2.099 -4.149 16.708 1.00 89.69 181 HIS A CA 1
ATOM 1394 C C . HIS A 1 181 ? 1.820 -2.753 17.298 1.00 89.69 181 HIS A C 1
ATOM 1396 O O . HIS A 1 181 ? 2.235 -2.446 18.419 1.00 89.69 181 HIS A O 1
ATOM 1402 N N . SER A 1 182 ? 1.096 -1.894 16.574 1.00 87.06 182 SER A N 1
ATOM 1403 C CA . SER A 1 182 ? 0.817 -0.518 16.969 1.00 87.06 182 SER A CA 1
ATOM 1404 C C . SER A 1 182 ? -0.436 -0.383 17.816 1.00 87.06 182 SER A C 1
ATOM 1406 O O . SER A 1 182 ? -1.571 -0.420 17.341 1.00 87.06 182 SER A O 1
ATOM 1408 N N . LEU A 1 183 ? -0.215 -0.074 19.094 1.00 85.31 183 LEU A N 1
ATOM 1409 C CA . LEU A 1 183 ? -1.282 0.335 20.006 1.00 85.31 183 LEU A CA 1
ATOM 1410 C C . LEU A 1 183 ? -2.016 1.602 19.540 1.00 85.31 183 LEU A C 1
ATOM 1412 O O . LEU A 1 183 ? -3.156 1.808 19.942 1.00 85.31 183 LEU A O 1
ATOM 1416 N N . PHE A 1 184 ? -1.388 2.460 18.728 1.00 84.12 184 PHE A N 1
ATOM 1417 C CA . PHE A 1 184 ? -2.046 3.656 18.199 1.00 84.12 184 PHE A CA 1
ATOM 1418 C C . PHE A 1 184 ? -3.079 3.291 17.141 1.00 84.12 184 PHE A C 1
ATOM 1420 O O . PHE A 1 184 ? -4.206 3.760 17.227 1.00 84.12 184 PHE A O 1
ATOM 1427 N N . LEU A 1 185 ? -2.723 2.416 16.197 1.00 85.38 185 LEU A N 1
ATOM 1428 C CA . LEU A 1 185 ? -3.653 1.968 15.163 1.00 85.38 185 LEU A CA 1
ATOM 1429 C C . LEU A 1 185 ? -4.836 1.213 15.781 1.00 85.38 185 LEU A C 1
ATOM 1431 O O . LEU A 1 185 ? -5.982 1.497 15.453 1.00 85.38 185 LEU A O 1
ATOM 1435 N N . LEU A 1 186 ? -4.563 0.320 16.738 1.00 85.94 186 LEU A N 1
ATOM 1436 C CA . LEU A 1 186 ? -5.598 -0.451 17.435 1.00 85.94 186 LEU A CA 1
ATOM 1437 C C . LEU A 1 186 ? -6.570 0.404 18.260 1.00 85.94 186 LEU A C 1
ATOM 1439 O O . LEU A 1 186 ? -7.663 -0.056 18.557 1.00 85.94 186 LEU A O 1
ATOM 1443 N N . ARG A 1 187 ? -6.173 1.610 18.679 1.00 86.19 187 ARG A N 1
ATOM 1444 C CA . ARG A 1 187 ? -7.049 2.532 19.422 1.00 86.19 187 ARG A CA 1
ATOM 1445 C C . ARG A 1 187 ? -7.931 3.391 18.522 1.00 86.19 187 ARG A C 1
ATOM 1447 O O . ARG A 1 187 ? -8.902 3.946 19.022 1.00 86.19 187 ARG A O 1
ATOM 1454 N N . GLU A 1 188 ? -7.547 3.557 17.261 1.00 84.69 188 GLU A N 1
ATOM 1455 C CA . GLU A 1 188 ? -8.261 4.387 16.283 1.00 84.69 188 GLU A CA 1
ATOM 1456 C C . GLU A 1 188 ? -9.267 3.571 15.443 1.00 84.69 188 GLU A C 1
ATOM 1458 O O . GLU A 1 188 ? -10.134 4.165 14.802 1.00 84.69 188 GLU A O 1
ATOM 1463 N N . LEU A 1 189 ? -9.148 2.233 15.429 1.00 79.62 189 LEU A N 1
ATOM 1464 C CA . LEU A 1 189 ? -10.098 1.286 14.816 1.00 79.62 189 LEU A CA 1
ATOM 1465 C C . LEU A 1 189 ? -11.291 0.997 15.738 1.00 79.62 189 LEU A C 1
ATOM 1467 O O . LEU A 1 189 ? -12.416 0.896 15.197 1.00 79.62 189 LEU A O 1
#

Secondary structure (DSSP, 8-state):
----------------PPPP-----------EEEE-SS--TTTHHHHHHHHHHS--SS-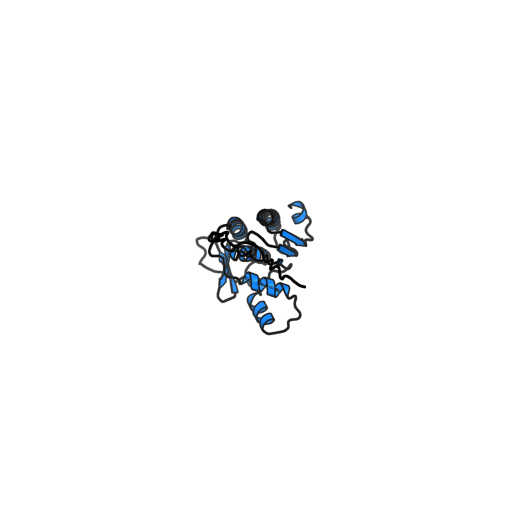THHHHHHHHHTSPPPS--TT-HHHHHHHHHHTEEEEEETTEEEEEE--BTB-S-PEEGGGS-HHHHHHHHHHHHHHTTTTSSSEEEEEESTTTT--HHHHHHHHHHHHHHHHTTEEEEEE---HHHHHH-

Radius of gyration: 25.07 Å; chains: 1; bounding box: 66×93×45 Å